Protein AF-A0AAE2BPT0-F1 (afdb_monomer)

Sequence (208 aa):
MVVDRKDRSFKIIAASDIYGDRSLPTEVYDSKLNKWFLHQSMPAVNLCSSKMAFCDSRLYLETLSPLGLMMYRLDTGQWEHIPAKFPRSLLDGYLVAGTQKRLFLVGRIGLYSTLQSMRIWELDHTKFIWVEVSRMPPRYFRALLRLSAERFECFGQDNLICFTSWNQGKGLLYDVDKKAWSWIAGCALQSYNSQLCFYEPRFDAMIY

Solvent-accessible surface area (backbone atoms only — not comparable to full-atom values): 12014 Å² total; per-residue (Å²): 118,49,75,42,82,89,77,76,35,43,36,40,75,48,73,52,52,70,62,83,100,42,45,44,53,23,36,36,36,34,58,87,76,71,43,78,42,85,36,48,46,50,69,71,74,40,44,58,49,94,46,54,24,66,32,72,66,29,41,35,33,40,23,70,37,66,75,38,33,39,36,35,35,67,87,79,37,41,69,44,79,46,86,33,68,74,68,82,51,60,77,49,74,32,40,28,28,29,54,67,74,39,39,31,45,39,31,35,34,38,64,70,83,82,52,66,46,45,37,34,25,36,56,38,85,88,78,40,39,67,42,80,77,47,67,58,56,69,73,55,49,55,71,54,39,84,48,83,83,56,68,67,50,66,50,48,55,48,55,34,42,39,37,36,23,86,88,64,61,44,38,40,36,35,34,62,86,77,72,41,78,47,76,44,82,55,73,91,72,91,72,74,97,60,80,82,73,76,63,86,73,65,90,76,72,77,82,127

Foldseek 3Di:
DAADPVVRWDKDWDADQDDPQDFAFIWIATRVVRDIDGAGTDPNQFAWDPQWEDAQQKIWIATPVVGFIWIAHNVRSDIDTQPEDDDPQFPDWHWEDAPHRKIKIWTWHDDPQPRIWIWIWIQPPVVRYTHTQDTDPVVVVCLQDVGSPFDKDWYDDHQKIWIHGPPRLKIWIARSVVRDIDIDDGDPPPDDDDPPPPPVDPPPPPDD

pLDDT: mean 80.95, std 17.32, range [30.88, 97.56]

Structure (mmCIF, N/CA/C/O backbone):
data_AF-A0AAE2BPT0-F1
#
_entry.id   AF-A0AAE2BPT0-F1
#
loop_
_atom_site.group_PDB
_atom_site.id
_atom_site.type_symbol
_atom_site.label_atom_id
_atom_site.label_alt_id
_atom_site.label_comp_id
_atom_site.label_asym_id
_atom_site.label_entity_id
_atom_site.label_seq_id
_atom_site.pdbx_PDB_ins_code
_atom_site.Cartn_x
_atom_site.Cartn_y
_atom_site.Cartn_z
_atom_site.occupancy
_atom_site.B_iso_or_equiv
_atom_site.auth_seq_id
_atom_site.auth_comp_id
_atom_site.auth_asym_id
_atom_site.auth_atom_id
_atom_site.pdbx_PDB_model_num
ATOM 1 N N . MET A 1 1 ? -9.219 8.391 8.630 1.00 52.75 1 MET A N 1
ATOM 2 C CA . MET A 1 1 ? -10.682 8.382 8.844 1.00 52.75 1 MET A CA 1
ATOM 3 C C . MET A 1 1 ? -11.236 7.196 8.085 1.00 52.75 1 MET A C 1
ATOM 5 O O . MET A 1 1 ? -10.875 7.035 6.929 1.00 52.75 1 MET A O 1
ATOM 9 N N . VAL A 1 2 ? -12.018 6.346 8.740 1.00 60.12 2 VAL A N 1
ATOM 10 C CA . VAL A 1 2 ? -12.615 5.142 8.142 1.00 60.12 2 VAL A CA 1
ATOM 11 C C . VAL A 1 2 ? -14.115 5.359 8.088 1.00 60.12 2 VAL A C 1
ATOM 13 O O . VAL A 1 2 ? -14.681 5.693 9.124 1.00 60.12 2 VAL A O 1
ATOM 16 N N . VAL A 1 3 ? -14.748 5.193 6.928 1.00 66.38 3 VAL A N 1
ATOM 17 C CA . VAL A 1 3 ? -16.185 5.440 6.739 1.00 66.38 3 VAL A CA 1
ATOM 18 C C . VAL A 1 3 ? -16.925 4.116 6.559 1.00 66.38 3 VAL A C 1
ATOM 20 O O . VAL A 1 3 ? -16.605 3.331 5.670 1.00 66.38 3 VAL A O 1
ATOM 23 N N . ASP A 1 4 ? -17.949 3.884 7.377 1.00 65.31 4 ASP A N 1
ATOM 24 C CA . ASP A 1 4 ? -18.960 2.862 7.123 1.00 65.31 4 ASP A CA 1
ATOM 25 C C . ASP A 1 4 ? -20.049 3.458 6.223 1.00 65.31 4 ASP A C 1
ATOM 27 O O . ASP A 1 4 ? -20.769 4.389 6.599 1.00 65.31 4 ASP A O 1
ATOM 31 N N . ARG A 1 5 ? -20.161 2.918 5.007 1.00 64.75 5 ARG A N 1
ATOM 32 C CA . ARG A 1 5 ? -21.090 3.417 3.988 1.00 64.75 5 ARG A CA 1
ATOM 33 C C . ARG A 1 5 ? -22.551 3.078 4.278 1.00 64.75 5 ARG A C 1
ATOM 35 O O . ARG A 1 5 ? -23.420 3.787 3.778 1.00 64.75 5 ARG A O 1
ATOM 42 N N . LYS A 1 6 ? -22.835 2.029 5.059 1.00 72.62 6 LYS A N 1
ATOM 43 C CA . LYS A 1 6 ? -24.216 1.642 5.387 1.00 72.62 6 LYS A CA 1
ATOM 44 C C . LYS A 1 6 ? -24.805 2.576 6.433 1.00 72.62 6 LYS A C 1
ATOM 46 O O . LYS A 1 6 ? -25.909 3.079 6.252 1.00 72.62 6 LYS A O 1
ATOM 51 N N . ASP A 1 7 ? -24.015 2.881 7.456 1.00 75.38 7 ASP A N 1
ATOM 52 C CA . ASP A 1 7 ? -24.495 3.627 8.620 1.00 75.38 7 ASP A CA 1
ATOM 53 C C . ASP A 1 7 ? -24.105 5.113 8.599 1.00 75.38 7 ASP A C 1
ATOM 55 O O . ASP A 1 7 ? -24.425 5.849 9.530 1.00 75.38 7 ASP A O 1
ATOM 59 N N . ARG A 1 8 ? -23.399 5.567 7.548 1.00 79.31 8 ARG A N 1
ATOM 60 C CA . ARG A 1 8 ? -22.848 6.933 7.406 1.00 79.31 8 ARG A CA 1
ATOM 61 C C . ARG A 1 8 ? -22.021 7.393 8.613 1.00 79.31 8 ARG A C 1
ATOM 63 O O . ARG A 1 8 ? -21.855 8.588 8.846 1.00 79.31 8 ARG A O 1
ATOM 70 N N . SER A 1 9 ? -21.482 6.446 9.367 1.00 83.81 9 SER A N 1
ATOM 71 C CA . SER A 1 9 ? -20.615 6.698 10.510 1.00 83.81 9 SER A CA 1
ATOM 72 C C . SER A 1 9 ? -19.159 6.576 10.107 1.00 83.81 9 SER A C 1
ATOM 74 O O . SER A 1 9 ? -18.816 5.802 9.218 1.00 83.81 9 SER A O 1
ATOM 76 N N . PHE A 1 10 ? -18.286 7.264 10.822 1.00 84.44 10 PHE A N 1
ATOM 77 C CA . PHE A 1 10 ? -16.850 7.113 10.684 1.00 84.44 10 PHE A CA 1
ATOM 78 C C . PHE A 1 10 ? -16.147 6.865 12.016 1.00 84.44 10 PHE A C 1
ATOM 80 O O . PHE A 1 10 ? -16.664 7.190 13.092 1.00 84.44 10 PHE A O 1
ATOM 87 N N . LYS A 1 11 ? -14.930 6.328 11.912 1.00 86.75 11 LYS A N 1
ATOM 88 C CA . LYS A 1 11 ? -13.964 6.265 13.006 1.00 86.75 11 LYS A CA 1
ATOM 89 C C . LYS A 1 11 ? -12.697 7.039 12.666 1.00 86.75 11 LYS A C 1
ATOM 91 O O . LYS A 1 11 ? -12.256 7.071 11.510 1.00 86.75 11 LYS A O 1
ATOM 96 N N . ILE A 1 12 ? -12.107 7.672 13.673 1.00 88.56 12 ILE A N 1
ATOM 97 C CA . ILE A 1 12 ? -10.791 8.315 13.570 1.00 88.56 12 ILE A CA 1
ATOM 98 C C . ILE A 1 12 ? -9.852 7.540 14.478 1.00 88.56 12 ILE A C 1
ATOM 100 O O . ILE A 1 12 ? -10.172 7.340 15.640 1.00 88.56 12 ILE A O 1
ATOM 104 N N . ILE A 1 13 ? -8.724 7.095 13.932 1.00 88.00 13 ILE A N 1
ATOM 105 C CA . ILE A 1 13 ? -7.669 6.427 14.690 1.00 88.00 13 ILE A CA 1
ATOM 106 C C . ILE A 1 13 ? -6.538 7.439 14.824 1.00 88.00 13 ILE A C 1
ATOM 108 O O . ILE A 1 13 ? -6.013 7.904 13.811 1.00 88.00 13 ILE A O 1
ATOM 112 N N . ALA A 1 14 ? -6.194 7.783 16.057 1.00 87.25 14 ALA A N 1
ATOM 113 C CA . ALA A 1 14 ? -5.025 8.570 16.399 1.00 87.25 14 ALA A CA 1
ATOM 114 C C . ALA A 1 14 ? -4.016 7.634 17.071 1.00 87.25 14 ALA A C 1
ATOM 116 O O . ALA A 1 14 ? -4.212 7.188 18.200 1.00 87.25 14 ALA A O 1
ATOM 117 N N . ALA A 1 15 ? -2.958 7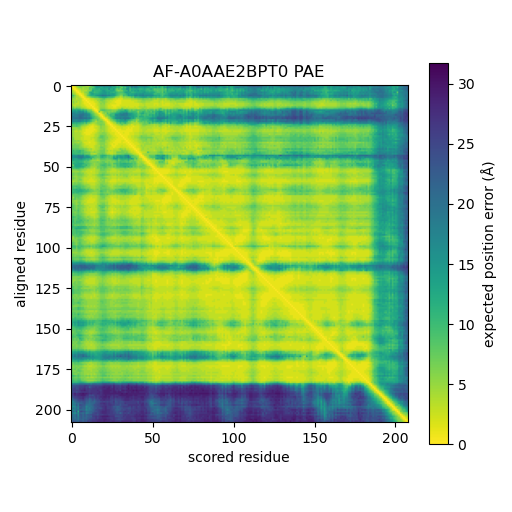.296 16.340 1.00 80.81 15 ALA A N 1
ATOM 118 C CA . ALA A 1 15 ? -1.851 6.490 16.834 1.00 80.81 15 ALA A CA 1
ATOM 119 C C . ALA A 1 15 ? -0.588 7.354 16.837 1.00 80.81 15 ALA A C 1
ATOM 121 O O . ALA A 1 15 ? -0.260 7.969 15.822 1.00 80.81 15 ALA A O 1
ATOM 122 N N . SER A 1 16 ? 0.102 7.420 17.976 1.00 70.06 16 SER A N 1
ATOM 123 C CA . SER A 1 16 ? 1.407 8.071 18.069 1.00 70.06 16 SER A CA 1
ATOM 124 C C . SER A 1 16 ? 2.515 7.038 17.944 1.00 70.06 16 SER A C 1
ATOM 126 O O . SER A 1 16 ? 2.424 5.974 18.553 1.00 70.06 16 SER A O 1
ATOM 128 N N . ASP A 1 17 ? 3.575 7.405 17.241 1.00 64.25 17 ASP A N 1
ATOM 129 C CA . ASP A 1 17 ? 4.836 6.677 17.227 1.00 64.25 17 ASP A CA 1
ATOM 130 C C . ASP A 1 17 ? 5.520 6.787 18.603 1.00 64.25 17 ASP A C 1
ATOM 132 O O . ASP A 1 17 ? 5.427 5.876 19.425 1.00 64.25 17 ASP A O 1
ATOM 136 N N . ILE A 1 18 ? 6.092 7.953 18.918 1.00 62.56 18 ILE A N 1
ATOM 137 C CA . ILE A 1 18 ? 6.785 8.241 20.180 1.00 62.56 18 ILE A CA 1
ATOM 138 C C . ILE A 1 18 ? 6.625 9.744 20.488 1.00 62.56 18 ILE A C 1
ATOM 140 O O . ILE A 1 18 ? 6.856 10.580 19.614 1.00 62.56 18 ILE A O 1
ATOM 144 N N . TYR A 1 19 ? 6.251 10.113 21.722 1.00 52.91 19 TYR A N 1
ATOM 145 C CA . TYR A 1 19 ? 6.317 11.501 22.209 1.00 52.91 19 TYR A CA 1
ATOM 146 C C . TYR A 1 19 ? 7.227 11.564 23.446 1.00 52.91 19 TYR A C 1
ATOM 148 O O . TYR A 1 19 ? 6.798 11.297 24.571 1.00 52.91 19 TYR A O 1
ATOM 156 N N . GLY A 1 20 ? 8.509 11.886 23.243 1.00 62.44 20 GLY A N 1
ATOM 157 C CA . GLY A 1 20 ? 9.528 11.802 24.300 1.00 62.44 20 GLY A CA 1
ATOM 158 C C . GLY A 1 20 ? 9.797 10.349 24.720 1.00 62.44 20 GLY A C 1
ATOM 159 O O . GLY A 1 20 ? 9.909 9.486 23.864 1.00 62.44 20 GLY A O 1
ATOM 160 N N . ASP A 1 21 ? 9.851 10.063 26.024 1.00 60.62 21 ASP A N 1
ATOM 161 C CA . ASP A 1 21 ? 10.077 8.703 26.564 1.00 60.62 21 ASP A CA 1
ATOM 162 C C . ASP A 1 21 ? 8.787 7.871 26.736 1.00 60.62 21 ASP A C 1
ATOM 164 O O . ASP A 1 21 ? 8.791 6.827 27.394 1.00 60.62 21 ASP A O 1
ATOM 168 N N . ARG A 1 22 ? 7.639 8.329 26.214 1.00 61.84 22 ARG A N 1
ATOM 169 C CA . ARG A 1 22 ? 6.341 7.666 26.428 1.00 61.84 22 ARG A CA 1
ATOM 170 C C . ARG A 1 22 ? 5.639 7.346 25.110 1.00 61.84 22 ARG A C 1
ATOM 172 O O . ARG A 1 22 ? 5.447 8.218 24.266 1.00 61.84 22 ARG A O 1
ATOM 179 N N . SER A 1 23 ? 5.181 6.101 24.976 1.00 68.94 23 SER A N 1
ATOM 180 C CA . SER A 1 23 ? 4.196 5.710 23.962 1.00 68.94 23 SER A CA 1
ATOM 181 C C . SER A 1 23 ? 2.806 6.147 24.423 1.00 68.94 23 SER A C 1
ATOM 183 O O . SER A 1 23 ? 2.339 5.684 25.473 1.00 68.94 23 SER A O 1
ATOM 185 N N . LEU A 1 24 ? 2.130 7.011 23.663 1.00 74.44 24 LEU A N 1
ATOM 186 C CA . LEU A 1 24 ? 0.734 7.337 23.953 1.00 74.44 24 LEU A CA 1
ATOM 187 C C . LEU A 1 24 ? -0.170 6.162 23.542 1.00 74.44 24 LEU A C 1
ATOM 189 O O . LEU A 1 24 ? 0.168 5.399 22.628 1.00 74.44 24 LEU A O 1
ATOM 193 N N . PRO A 1 25 ? -1.298 5.965 24.243 1.00 83.44 25 PRO A N 1
ATOM 194 C CA . PRO A 1 25 ? -2.297 4.992 23.827 1.00 83.44 25 PRO A CA 1
ATOM 195 C C . PRO A 1 25 ? -2.843 5.340 22.445 1.00 83.44 25 PRO A C 1
ATOM 197 O O . PRO A 1 25 ? -2.872 6.500 22.037 1.00 83.44 25 PRO A O 1
ATOM 200 N N . THR A 1 26 ? -3.290 4.319 21.719 1.00 87.81 26 THR A N 1
ATOM 201 C CA . THR A 1 26 ? -4.047 4.556 20.489 1.00 87.81 26 THR A CA 1
ATOM 202 C C . THR A 1 26 ? -5.447 5.010 20.861 1.00 87.81 26 THR A C 1
ATOM 204 O O . THR A 1 26 ? -6.142 4.321 21.604 1.00 87.81 26 THR A O 1
ATOM 207 N N . GLU A 1 27 ? -5.872 6.149 20.337 1.00 90.50 27 GLU A N 1
ATOM 208 C CA . GLU A 1 27 ? -7.198 6.702 20.580 1.00 90.50 27 GLU A CA 1
ATOM 209 C C . GLU A 1 27 ? -8.082 6.488 19.356 1.00 90.50 27 GLU A C 1
ATOM 211 O O . GLU A 1 27 ? -7.688 6.760 18.219 1.00 90.50 27 GLU A O 1
ATOM 216 N N . VAL A 1 28 ? -9.297 5.993 19.582 1.00 90.50 28 VAL A N 1
ATOM 217 C CA . VAL A 1 28 ? -10.277 5.762 18.521 1.00 90.50 28 VAL A CA 1
ATOM 218 C C . VAL A 1 28 ? -11.534 6.562 18.803 1.00 90.50 28 VAL A C 1
ATOM 220 O O . VAL A 1 28 ? -12.241 6.306 19.773 1.00 90.50 28 VAL A O 1
ATOM 223 N N . TYR A 1 29 ? -11.848 7.509 17.931 1.00 90.94 29 TYR A N 1
ATOM 224 C CA . TYR A 1 29 ? -13.132 8.197 17.952 1.00 90.94 29 TYR A CA 1
ATOM 225 C C . TYR A 1 29 ? -14.185 7.364 17.231 1.00 90.94 29 TYR A C 1
ATOM 227 O O . TYR A 1 29 ? -13.961 6.940 16.094 1.00 90.94 29 TYR A O 1
ATOM 235 N N . ASP A 1 30 ? -15.343 7.181 17.857 1.00 90.25 30 ASP A N 1
ATOM 236 C CA . ASP A 1 30 ? -16.534 6.608 17.237 1.00 90.25 30 ASP A CA 1
ATOM 237 C C . ASP A 1 30 ? -17.613 7.686 17.085 1.00 90.25 30 ASP A C 1
ATOM 239 O O . ASP A 1 30 ? -18.158 8.181 18.075 1.00 90.25 30 ASP A O 1
ATOM 243 N N . SER A 1 31 ? -17.939 8.037 15.839 1.00 91.06 31 SER A N 1
ATOM 244 C CA . SER A 1 31 ? -18.967 9.044 15.535 1.00 91.06 31 SER A CA 1
ATOM 245 C C . SER A 1 31 ? -20.384 8.625 15.934 1.00 91.06 31 SER A C 1
ATOM 247 O O . SER A 1 31 ? -21.194 9.502 16.224 1.00 91.06 31 SER A O 1
ATOM 249 N N . LYS A 1 32 ? -20.700 7.320 16.012 1.00 89.62 32 LYS A N 1
ATOM 250 C CA . LYS A 1 32 ? -22.033 6.860 16.451 1.00 89.62 32 LYS A CA 1
ATOM 251 C C . LYS A 1 32 ? -22.262 7.161 17.924 1.00 89.62 32 LYS A C 1
ATOM 253 O O . LYS A 1 32 ? -23.355 7.535 18.331 1.00 89.62 32 LYS A O 1
ATOM 258 N N . LEU A 1 33 ? -21.217 6.961 18.720 1.00 91.75 33 LEU A N 1
ATOM 259 C CA . LEU A 1 33 ? -21.248 7.160 20.166 1.00 91.75 33 LEU A CA 1
ATOM 260 C C . LEU A 1 33 ? -20.807 8.573 20.559 1.00 91.75 33 LEU A C 1
ATOM 262 O O . LEU A 1 33 ? -20.955 8.943 21.723 1.00 91.75 33 LEU A O 1
ATOM 266 N N . ASN A 1 34 ? -20.271 9.334 19.598 1.00 91.75 34 ASN A N 1
ATOM 267 C CA . ASN A 1 34 ? -19.644 10.638 19.774 1.00 91.75 34 ASN A CA 1
ATOM 268 C C . ASN A 1 34 ? -18.621 10.637 20.926 1.00 91.75 34 ASN A C 1
ATOM 270 O O . ASN A 1 34 ? -18.653 11.492 21.812 1.00 91.75 34 ASN A O 1
ATOM 274 N N . LYS A 1 35 ? -17.752 9.620 20.956 1.00 93.94 35 LYS A N 1
ATOM 275 C CA . LYS A 1 35 ? -16.820 9.366 22.065 1.00 93.94 35 LYS A CA 1
ATOM 276 C C . LYS A 1 35 ? -15.467 8.878 21.573 1.00 93.94 35 LYS A C 1
ATOM 278 O O . LYS A 1 35 ? -15.378 8.191 20.558 1.00 93.94 35 LYS A O 1
ATOM 283 N N . TRP A 1 36 ? -14.438 9.204 22.346 1.00 93.19 36 TRP A N 1
ATOM 284 C CA . TRP A 1 36 ? -13.098 8.644 22.215 1.00 93.19 36 TRP A CA 1
ATOM 285 C C . TRP A 1 36 ? -12.949 7.406 23.100 1.00 93.19 36 TRP A C 1
ATOM 287 O O . TRP A 1 36 ? -13.394 7.396 24.248 1.00 93.19 36 TRP A O 1
ATOM 297 N N . PHE A 1 37 ? -12.309 6.378 22.555 1.00 91.56 37 PHE A N 1
ATOM 298 C CA . PHE A 1 37 ? -11.956 5.139 23.232 1.00 91.56 37 PHE A CA 1
ATOM 299 C C . PHE A 1 37 ? -10.440 5.008 23.298 1.00 91.56 37 PHE A C 1
ATOM 301 O O . PHE A 1 37 ? -9.749 5.228 22.304 1.00 91.56 37 PHE A O 1
ATOM 308 N N . LEU A 1 38 ? -9.936 4.619 24.466 1.00 91.12 38 LEU A N 1
ATOM 309 C CA . LEU A 1 38 ? -8.525 4.316 24.673 1.00 91.12 38 LEU A CA 1
ATOM 310 C C . LEU A 1 38 ? -8.287 2.842 24.361 1.00 91.12 38 LEU A C 1
ATOM 312 O O . LEU A 1 38 ? -8.858 1.961 25.002 1.00 91.12 38 LEU A O 1
ATOM 316 N N . HIS A 1 39 ? -7.474 2.586 23.346 1.00 90.88 39 HIS A N 1
ATOM 317 C CA . HIS A 1 39 ? -7.028 1.259 22.942 1.00 90.88 39 HIS A CA 1
ATOM 318 C C . HIS A 1 39 ? -5.559 1.062 23.360 1.00 90.88 39 HIS A C 1
ATOM 320 O O . HIS A 1 39 ? -4.950 1.925 23.998 1.00 90.88 39 HIS A O 1
ATOM 326 N N . GLN A 1 40 ? -4.981 -0.097 23.037 1.00 86.75 40 GLN A N 1
ATOM 327 C CA . GLN A 1 40 ? -3.611 -0.430 23.422 1.00 86.75 40 GLN A CA 1
ATOM 328 C C . GLN A 1 40 ? -2.600 0.599 22.881 1.00 86.75 40 GLN A C 1
ATOM 330 O O . GLN A 1 40 ? -2.721 1.083 21.752 1.00 86.75 40 GLN A O 1
ATOM 335 N N . SER A 1 41 ? -1.573 0.915 23.672 1.00 85.62 41 SER A N 1
ATOM 336 C CA . SER A 1 41 ? -0.408 1.662 23.191 1.00 85.62 41 SER A CA 1
ATOM 337 C C . SER A 1 41 ? 0.415 0.807 22.236 1.00 85.62 41 SER A C 1
ATOM 339 O O . SER A 1 41 ? 0.633 -0.383 22.483 1.00 85.62 41 SER A O 1
ATOM 341 N N . MET A 1 42 ? 0.910 1.418 21.162 1.00 82.69 42 MET A N 1
ATOM 342 C CA . MET A 1 42 ? 1.899 0.759 20.318 1.00 82.69 42 MET A CA 1
ATOM 343 C C . MET A 1 42 ? 3.161 0.484 21.153 1.00 82.69 42 MET A C 1
ATOM 345 O O . MET A 1 42 ? 3.541 1.335 21.963 1.00 82.69 42 MET A O 1
ATOM 349 N N . PRO A 1 43 ? 3.817 -0.684 21.015 1.00 79.19 43 PRO A N 1
ATOM 350 C CA . PRO A 1 43 ? 5.010 -0.971 21.802 1.00 79.19 43 PRO A CA 1
ATOM 351 C C . PRO A 1 43 ? 6.096 0.084 21.538 1.00 79.19 43 PRO A C 1
ATOM 353 O O . PRO A 1 43 ? 6.509 0.252 20.390 1.00 79.19 43 PRO A O 1
ATOM 356 N N . ALA A 1 44 ? 6.566 0.752 22.601 1.00 65.88 44 ALA A N 1
ATOM 357 C CA . ALA A 1 44 ? 7.431 1.947 22.573 1.00 65.88 44 ALA A CA 1
ATOM 358 C C . ALA A 1 44 ? 8.792 1.778 21.869 1.00 65.88 44 ALA A C 1
ATOM 360 O O . ALA A 1 44 ? 9.532 2.738 21.698 1.00 65.88 44 ALA A O 1
ATOM 361 N N . VAL A 1 45 ? 9.140 0.554 21.479 1.00 67.50 45 VAL A N 1
ATOM 362 C CA . VAL A 1 45 ? 10.394 0.226 20.793 1.00 67.50 45 VAL A CA 1
ATOM 363 C C . VAL A 1 45 ? 10.335 0.432 19.280 1.00 67.50 45 VAL A C 1
ATOM 365 O O . VAL A 1 45 ? 11.352 0.234 18.623 1.00 67.50 45 VAL A O 1
ATOM 368 N N . ASN A 1 46 ? 9.172 0.775 18.717 1.00 73.25 46 ASN A N 1
ATOM 369 C CA . ASN A 1 46 ? 8.988 0.851 17.270 1.00 73.25 46 ASN A CA 1
ATOM 370 C C . ASN A 1 46 ? 8.920 2.295 16.793 1.00 73.25 46 ASN A C 1
ATOM 372 O O . ASN A 1 46 ? 7.898 2.938 16.987 1.00 73.25 46 ASN A O 1
ATOM 376 N N . LEU A 1 47 ? 9.957 2.735 16.081 1.00 76.25 47 LEU A N 1
ATOM 377 C CA . LEU A 1 47 ? 9.879 3.929 15.241 1.00 76.25 47 LEU A CA 1
ATOM 378 C C . LEU A 1 47 ? 9.066 3.590 13.987 1.00 76.25 47 LEU A C 1
ATOM 380 O O . LEU A 1 47 ? 9.395 2.609 13.320 1.00 76.25 47 LEU A O 1
ATOM 384 N N . CYS A 1 48 ? 8.051 4.368 13.634 1.00 78.94 48 CYS A N 1
ATOM 385 C CA . CYS A 1 48 ? 7.138 4.092 12.526 1.00 78.94 48 CYS A CA 1
ATOM 386 C C . CYS A 1 48 ? 7.229 5.128 11.401 1.00 78.94 48 CYS A C 1
ATOM 388 O O . CYS A 1 48 ? 7.467 6.317 11.595 1.00 78.94 48 CYS A O 1
ATOM 390 N N . SER A 1 49 ? 6.998 4.662 10.179 1.00 79.19 49 SER A N 1
ATOM 391 C CA . SER A 1 49 ? 6.826 5.518 9.011 1.00 79.19 49 SER A CA 1
ATOM 392 C C . SER A 1 49 ? 5.439 6.168 9.027 1.00 79.19 49 SER A C 1
ATOM 394 O O . SER A 1 49 ? 4.459 5.558 9.453 1.00 79.19 49 SER A O 1
ATOM 396 N N . SER A 1 50 ? 5.311 7.377 8.473 1.00 73.06 50 SER A N 1
ATOM 397 C CA . SER A 1 50 ? 4.003 8.019 8.252 1.00 73.06 50 SER A CA 1
ATOM 398 C C . SER A 1 50 ? 3.173 7.345 7.148 1.00 73.06 50 SER A C 1
ATOM 400 O O . SER A 1 50 ? 2.024 7.717 6.905 1.00 73.06 50 SER A O 1
ATOM 402 N N . LYS A 1 51 ? 3.749 6.356 6.458 1.00 82.75 51 LYS A N 1
ATOM 403 C CA . LYS A 1 51 ? 3.171 5.680 5.297 1.00 82.75 51 LYS A CA 1
ATOM 404 C C . LYS A 1 51 ? 2.349 4.474 5.740 1.00 82.75 51 LYS A C 1
ATOM 406 O O . LYS A 1 51 ? 2.861 3.365 5.883 1.00 82.75 51 LYS A O 1
ATOM 411 N N . MET A 1 52 ? 1.065 4.723 5.967 1.00 87.50 52 MET A N 1
ATOM 412 C CA . MET A 1 52 ? 0.114 3.756 6.514 1.00 87.50 52 MET A CA 1
ATOM 413 C C . MET A 1 52 ? -0.854 3.237 5.453 1.00 87.50 52 MET A C 1
ATOM 415 O O . MET A 1 52 ? -1.208 3.959 4.523 1.00 87.50 52 MET A O 1
ATOM 419 N N . ALA A 1 53 ? -1.359 2.021 5.651 1.00 90.56 53 ALA A N 1
ATOM 420 C CA . ALA A 1 53 ? -2.454 1.469 4.857 1.00 90.56 53 ALA A CA 1
ATOM 421 C C . ALA A 1 53 ? -3.550 0.920 5.768 1.00 90.56 53 ALA A C 1
ATOM 423 O O . ALA A 1 53 ? -3.259 0.241 6.748 1.00 90.56 53 ALA A O 1
ATOM 424 N N . PHE A 1 54 ? -4.813 1.188 5.440 1.00 89.06 54 PHE A N 1
ATOM 425 C CA . PHE A 1 54 ? -5.954 0.641 6.169 1.00 89.06 54 PHE A CA 1
ATOM 426 C C . PHE A 1 54 ? -6.800 -0.235 5.246 1.00 89.06 54 PHE A C 1
ATOM 428 O O . PHE A 1 54 ? -7.337 0.258 4.256 1.00 89.06 54 PHE A O 1
ATOM 435 N N . CYS A 1 55 ? -6.935 -1.517 5.574 1.00 88.88 55 CYS A N 1
ATOM 436 C CA . CYS A 1 55 ? -7.819 -2.452 4.880 1.00 88.88 55 CYS A CA 1
ATOM 437 C C . CYS A 1 55 ? -8.335 -3.515 5.853 1.00 88.88 55 CYS A C 1
ATOM 439 O O . CYS A 1 55 ? -7.682 -3.817 6.846 1.00 88.88 55 CYS A O 1
ATOM 441 N N . ASP A 1 56 ? -9.526 -4.059 5.594 1.00 87.94 56 ASP A N 1
ATOM 442 C CA . ASP A 1 56 ? -10.116 -5.148 6.394 1.00 87.94 56 ASP A CA 1
ATOM 443 C C . ASP A 1 56 ? -10.095 -4.904 7.922 1.00 87.94 56 ASP A C 1
ATOM 445 O O . ASP A 1 56 ? -9.690 -5.756 8.711 1.00 87.94 56 ASP A O 1
ATOM 449 N N . SER A 1 57 ? -10.482 -3.694 8.351 1.00 88.00 57 SER A N 1
ATOM 450 C CA . SER A 1 57 ? -10.467 -3.265 9.764 1.00 88.00 57 SER A CA 1
ATOM 451 C C . SER A 1 57 ? -9.092 -3.318 10.447 1.00 88.00 57 SER A C 1
ATOM 453 O O . SER A 1 57 ? -8.995 -3.361 11.677 1.00 88.00 57 SER A O 1
ATOM 455 N N . ARG A 1 58 ? -8.018 -3.292 9.655 1.00 90.19 58 ARG A N 1
ATOM 456 C CA . ARG A 1 58 ? -6.631 -3.349 10.115 1.00 90.19 58 ARG A CA 1
ATOM 457 C C . ARG A 1 58 ? -5.865 -2.145 9.594 1.00 90.19 58 ARG A C 1
ATOM 459 O O . ARG A 1 58 ? -5.903 -1.836 8.405 1.00 90.19 58 ARG A O 1
ATOM 466 N N . LEU A 1 59 ? -5.162 -1.473 10.496 1.00 90.75 59 LEU A N 1
ATOM 467 C CA . LEU A 1 59 ? -4.218 -0.413 10.164 1.00 90.75 59 LEU A CA 1
ATOM 468 C C . LEU A 1 59 ? -2.812 -1.007 10.133 1.00 90.75 59 LEU A C 1
ATOM 470 O O . LEU A 1 59 ? -2.354 -1.563 11.124 1.00 90.75 59 LEU A O 1
ATOM 474 N N . TYR A 1 60 ? -2.130 -0.872 9.008 1.00 91.44 60 TYR A N 1
ATOM 475 C CA . TYR A 1 60 ? -0.771 -1.341 8.795 1.00 91.44 60 TYR A CA 1
ATOM 476 C C . TYR A 1 60 ? 0.204 -0.169 8.776 1.00 91.44 60 TYR A C 1
ATOM 478 O O . TYR A 1 60 ? -0.041 0.837 8.105 1.00 91.44 60 TYR A O 1
ATOM 486 N N . LEU A 1 61 ? 1.323 -0.336 9.476 1.00 89.81 61 LEU A N 1
ATOM 487 C CA . LEU A 1 61 ? 2.431 0.610 9.534 1.00 89.81 61 LEU A CA 1
ATOM 488 C C . LEU A 1 61 ? 3.751 -0.105 9.271 1.00 89.81 61 LEU A C 1
ATOM 490 O O . LEU A 1 61 ? 4.010 -1.182 9.806 1.00 89.81 61 LEU A O 1
ATOM 494 N N . GLU A 1 62 ? 4.607 0.524 8.481 1.00 88.88 62 GLU A N 1
ATOM 495 C CA . GLU A 1 62 ? 6.014 0.148 8.394 1.00 88.88 62 GLU A CA 1
ATOM 496 C C . GLU A 1 62 ? 6.747 0.659 9.641 1.00 88.88 62 GLU A C 1
ATOM 498 O O . GLU A 1 62 ? 6.680 1.848 9.961 1.00 88.88 62 GLU A O 1
ATOM 503 N N . THR A 1 63 ? 7.466 -0.225 10.329 1.00 86.38 63 THR A N 1
ATOM 504 C CA . THR A 1 63 ? 8.402 0.156 11.388 1.00 86.38 63 THR A CA 1
ATOM 505 C C . THR A 1 63 ? 9.783 0.362 10.776 1.00 86.38 63 THR A C 1
ATOM 507 O O . THR A 1 63 ? 10.246 -0.461 9.995 1.00 86.38 63 THR A O 1
ATOM 510 N N . LEU A 1 64 ? 10.440 1.470 11.109 1.00 82.62 64 LEU A N 1
ATOM 511 C CA . LEU A 1 64 ? 11.777 1.859 10.657 1.00 82.62 64 LEU A CA 1
ATOM 512 C C . LEU A 1 64 ? 12.877 1.298 11.567 1.00 82.62 64 LEU A C 1
ATOM 514 O O . LEU A 1 64 ? 13.993 1.049 11.115 1.00 82.62 64 LEU A O 1
ATOM 518 N N . SER A 1 65 ? 12.571 1.093 12.851 1.00 80.56 65 SER A N 1
ATOM 519 C CA . SER A 1 65 ? 13.495 0.517 13.828 1.00 80.56 65 SER A CA 1
ATOM 520 C C . SER A 1 65 ? 12.715 -0.184 14.946 1.00 80.56 65 SER A C 1
ATOM 522 O O . SER A 1 65 ? 12.048 0.520 15.701 1.00 80.56 65 SER A O 1
ATOM 524 N N . PRO A 1 66 ? 12.805 -1.524 15.075 1.00 82.38 66 PRO A N 1
ATOM 525 C CA . PRO A 1 66 ? 13.365 -2.454 14.085 1.00 82.38 66 PRO A CA 1
ATOM 526 C C . PRO A 1 66 ? 12.566 -2.429 12.768 1.00 82.38 66 PRO A C 1
ATOM 528 O O . PRO A 1 66 ? 11.373 -2.138 12.777 1.00 82.38 66 PRO A O 1
ATOM 531 N N . LEU A 1 67 ? 13.210 -2.736 11.634 1.00 84.00 67 LEU A N 1
ATOM 532 C CA . LEU A 1 67 ? 12.529 -2.765 10.332 1.00 84.00 67 LEU A CA 1
ATOM 533 C C . LEU A 1 67 ? 11.497 -3.902 10.285 1.00 84.00 67 LEU A C 1
ATOM 535 O O . LEU A 1 67 ? 11.861 -5.069 10.457 1.00 84.00 67 LEU A O 1
ATOM 539 N N . GLY A 1 68 ? 10.234 -3.582 10.017 1.00 88.50 68 GLY A N 1
ATOM 540 C CA . GLY A 1 68 ? 9.146 -4.550 10.145 1.00 88.50 68 GLY A CA 1
ATOM 541 C C . GLY A 1 68 ? 7.773 -3.994 9.786 1.00 88.50 68 GLY A C 1
ATOM 542 O O . GLY A 1 68 ? 7.633 -2.885 9.272 1.00 88.50 68 GLY A O 1
ATOM 543 N N . LEU A 1 69 ? 6.749 -4.825 9.988 1.00 91.88 69 LEU A N 1
ATOM 544 C CA . LEU A 1 69 ? 5.357 -4.491 9.698 1.00 91.88 69 LEU A CA 1
ATOM 545 C C . LEU A 1 69 ? 4.553 -4.597 10.990 1.00 91.88 69 LEU A C 1
ATOM 547 O O . LEU A 1 69 ? 4.399 -5.688 11.540 1.00 91.88 69 LEU A O 1
ATOM 551 N N . MET A 1 70 ? 4.013 -3.474 11.446 1.00 91.62 70 MET A N 1
ATOM 552 C CA . MET A 1 70 ? 3.049 -3.428 12.535 1.00 91.62 70 MET A CA 1
ATOM 553 C C . MET A 1 70 ? 1.626 -3.411 11.999 1.00 91.62 70 MET A C 1
ATOM 555 O O . MET A 1 70 ? 1.329 -2.796 10.975 1.00 91.62 70 MET A O 1
ATOM 559 N N . MET A 1 71 ? 0.741 -4.093 12.714 1.00 92.56 71 MET A N 1
ATOM 560 C CA . MET A 1 71 ? -0.684 -4.129 12.441 1.00 92.56 71 MET A CA 1
ATOM 561 C C . MET A 1 71 ? -1.444 -3.768 13.709 1.00 92.56 71 MET A C 1
ATOM 563 O O . MET A 1 71 ? -1.247 -4.369 14.761 1.00 92.56 71 MET A O 1
ATOM 567 N N . TYR A 1 72 ? -2.371 -2.836 13.580 1.00 91.50 72 TYR A N 1
ATOM 568 C CA . TYR A 1 72 ? -3.370 -2.545 14.584 1.00 91.50 72 TYR A CA 1
ATOM 569 C C . TYR A 1 72 ? -4.727 -3.072 14.147 1.00 91.50 72 TYR A C 1
ATOM 571 O O . TYR A 1 72 ? -5.212 -2.767 13.055 1.00 91.50 72 TYR A O 1
ATOM 579 N N . ARG A 1 73 ? -5.344 -3.856 15.023 1.00 91.38 73 ARG A N 1
ATOM 580 C CA . ARG A 1 73 ? -6.680 -4.407 14.838 1.00 91.38 73 ARG A CA 1
ATOM 581 C C . ARG A 1 73 ? -7.715 -3.506 15.489 1.00 91.38 73 ARG A C 1
ATOM 583 O O . ARG A 1 73 ? -7.709 -3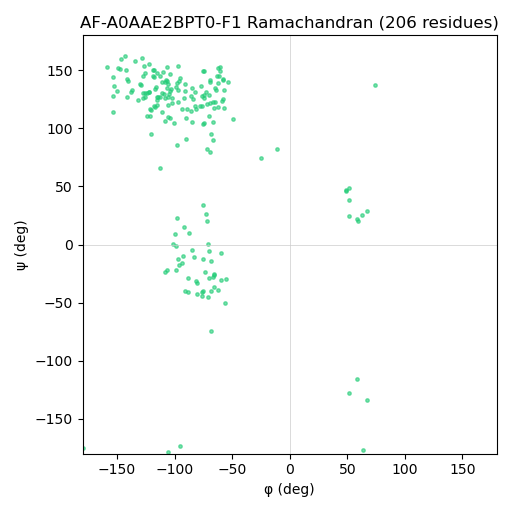.324 16.704 1.00 91.38 73 ARG A O 1
ATOM 590 N N . LEU A 1 74 ? -8.602 -2.937 14.677 1.00 88.69 74 LEU A N 1
ATOM 591 C CA . LEU A 1 74 ? -9.624 -2.002 15.150 1.00 88.69 74 LEU A CA 1
ATOM 592 C C . LEU A 1 74 ? -10.715 -2.691 15.985 1.00 88.69 74 LEU A C 1
ATOM 594 O O . LEU A 1 74 ? -11.301 -2.061 16.860 1.00 88.69 74 LEU A O 1
ATOM 598 N N . ASP A 1 75 ? -10.978 -3.968 15.713 1.00 87.62 75 ASP A N 1
ATOM 599 C CA . ASP A 1 75 ? -11.952 -4.816 16.401 1.00 87.62 75 ASP A CA 1
ATOM 600 C C . ASP A 1 75 ? -11.509 -5.182 17.823 1.00 87.62 75 ASP A C 1
ATOM 602 O O . ASP A 1 75 ? -12.297 -5.065 18.758 1.00 87.62 75 ASP A O 1
ATOM 606 N N . THR A 1 76 ? -10.246 -5.581 17.999 1.00 89.75 76 THR A N 1
ATOM 607 C CA . THR A 1 76 ? -9.699 -5.944 19.317 1.00 89.75 76 THR A CA 1
ATOM 608 C C . THR A 1 76 ? -9.009 -4.783 20.028 1.00 89.75 76 THR A C 1
ATOM 610 O O . THR A 1 76 ? -8.738 -4.871 21.224 1.00 89.75 76 THR A O 1
ATOM 613 N N . GLY A 1 77 ? -8.689 -3.708 19.307 1.00 90.06 77 GLY A N 1
ATOM 614 C CA . GLY A 1 77 ? -7.938 -2.567 19.821 1.00 90.06 77 GLY A CA 1
ATOM 615 C C . GLY A 1 77 ? -6.490 -2.880 20.181 1.00 90.06 77 GLY A C 1
ATOM 616 O O . GLY A 1 77 ? -5.940 -2.248 21.084 1.00 90.06 77 GLY A O 1
ATOM 617 N N . GLN A 1 78 ? -5.891 -3.860 19.502 1.00 91.06 78 GLN A N 1
ATOM 618 C CA . GLN A 1 78 ? -4.563 -4.383 19.824 1.00 91.06 78 GLN A CA 1
ATOM 619 C C . GLN A 1 78 ? -3.558 -4.183 18.694 1.00 91.06 78 GLN A C 1
ATOM 621 O O . GLN A 1 78 ? -3.913 -4.208 17.514 1.00 91.06 78 GLN A O 1
ATOM 626 N N . TRP A 1 79 ? -2.294 -4.043 19.088 1.00 91.19 79 TRP A N 1
ATOM 627 C CA . TRP A 1 79 ? -1.135 -3.991 18.206 1.00 91.19 79 TRP A CA 1
ATOM 628 C C . TRP A 1 79 ? -0.451 -5.346 18.109 1.00 91.19 79 TRP A C 1
ATOM 630 O O . TRP A 1 79 ? -0.243 -6.026 19.113 1.00 91.19 79 TRP A O 1
ATOM 640 N N . GLU A 1 80 ? -0.027 -5.700 16.902 1.00 91.50 80 GLU A N 1
ATOM 641 C CA . GLU A 1 80 ? 0.713 -6.919 16.623 1.00 91.50 80 GLU A CA 1
ATOM 642 C C . GLU A 1 80 ? 1.818 -6.701 15.606 1.00 91.50 80 GLU A C 1
ATOM 644 O O . GLU A 1 80 ? 1.633 -6.038 14.583 1.00 91.50 80 GLU A O 1
ATOM 649 N N . HIS A 1 81 ? 2.950 -7.353 15.854 1.00 90.81 81 HIS A N 1
ATOM 650 C CA . HIS A 1 81 ? 4.033 -7.418 14.892 1.00 90.81 81 HIS A CA 1
ATOM 651 C C . HIS A 1 81 ? 3.789 -8.553 13.898 1.00 90.81 81 HIS A C 1
ATOM 653 O O . HIS A 1 81 ? 3.660 -9.718 14.282 1.00 90.81 81 HIS A O 1
ATOM 659 N N . ILE A 1 82 ? 3.793 -8.229 12.608 1.00 91.81 82 ILE A N 1
ATOM 660 C CA . ILE A 1 82 ? 3.700 -9.217 11.540 1.00 91.81 82 ILE A CA 1
ATOM 661 C C . ILE A 1 82 ? 5.115 -9.630 11.123 1.00 91.81 82 ILE A C 1
ATOM 663 O O . ILE A 1 82 ? 5.921 -8.773 10.758 1.00 91.81 82 ILE A O 1
ATOM 667 N N . PRO A 1 83 ? 5.449 -10.934 11.111 1.00 90.31 83 PRO A N 1
ATOM 668 C CA . PRO A 1 83 ? 6.794 -11.420 10.789 1.00 90.31 83 PRO A CA 1
ATOM 669 C C . PRO A 1 83 ? 7.128 -11.365 9.280 1.00 90.31 83 PRO A C 1
ATOM 671 O O . PRO A 1 83 ? 7.866 -12.207 8.768 1.00 90.31 83 PRO A O 1
ATOM 674 N N . ALA A 1 84 ? 6.610 -10.366 8.559 1.00 91.25 84 ALA A N 1
ATOM 675 C CA . ALA A 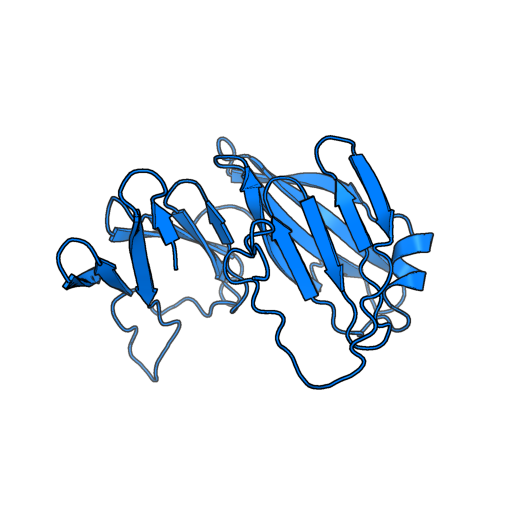1 84 ? 6.857 -10.155 7.139 1.00 91.25 84 ALA A CA 1
ATOM 676 C C . ALA A 1 84 ? 8.157 -9.373 6.924 1.00 91.25 84 ALA A C 1
ATOM 678 O O . ALA A 1 84 ? 8.233 -8.162 7.128 1.00 91.25 84 ALA A O 1
ATOM 679 N N . LYS A 1 85 ? 9.204 -10.075 6.482 1.00 91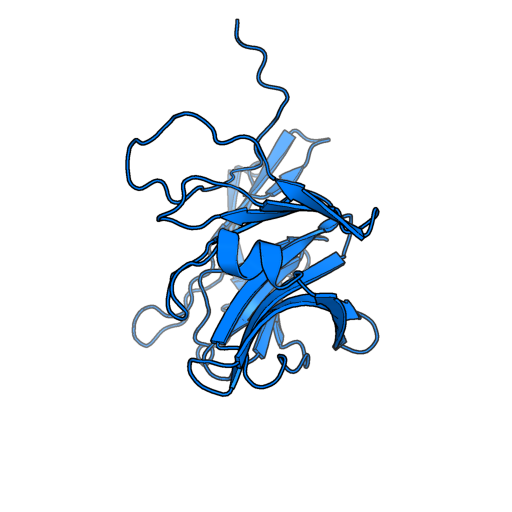.62 85 LYS A N 1
ATOM 680 C CA . LYS A 1 85 ? 10.509 -9.465 6.192 1.00 91.62 85 LYS A CA 1
ATOM 681 C C . LYS A 1 85 ? 10.436 -8.618 4.929 1.00 91.62 85 LYS A C 1
ATOM 683 O O . LYS A 1 85 ? 10.165 -9.155 3.856 1.00 91.62 85 LYS A O 1
ATOM 688 N N . PHE A 1 86 ? 10.739 -7.329 5.047 1.00 91.62 86 PHE A N 1
ATOM 689 C CA . PHE A 1 86 ? 10.772 -6.418 3.907 1.00 91.62 86 PHE A CA 1
ATOM 690 C C . PHE A 1 86 ? 11.802 -6.859 2.850 1.00 91.62 86 PHE A C 1
ATOM 692 O O . PHE A 1 86 ? 12.820 -7.478 3.190 1.00 91.62 86 PHE A O 1
ATOM 699 N N . PRO A 1 87 ? 11.555 -6.564 1.559 1.00 91.56 87 PRO A N 1
ATOM 700 C CA . PRO A 1 87 ? 12.497 -6.856 0.487 1.00 91.56 87 PRO A CA 1
ATOM 701 C C . PRO A 1 87 ? 13.888 -6.270 0.766 1.00 91.56 87 PRO A C 1
ATOM 703 O O . PRO A 1 87 ? 14.025 -5.142 1.239 1.00 91.56 87 PRO A O 1
ATOM 706 N N . ARG A 1 88 ? 14.944 -7.025 0.439 1.00 88.56 88 ARG A N 1
ATOM 707 C CA . ARG A 1 88 ? 16.327 -6.547 0.605 1.00 88.56 88 ARG A CA 1
ATOM 708 C C . ARG A 1 88 ? 16.581 -5.340 -0.296 1.00 88.56 88 ARG A C 1
ATOM 710 O O . ARG A 1 88 ? 16.101 -5.309 -1.427 1.00 88.56 88 ARG A O 1
ATOM 717 N N . SER A 1 89 ? 17.392 -4.401 0.188 1.00 88.94 89 SER A N 1
ATOM 718 C CA . SER A 1 89 ? 17.771 -3.191 -0.558 1.00 88.94 89 SER A CA 1
ATOM 719 C C . SER A 1 89 ? 16.590 -2.272 -0.895 1.00 88.94 89 SER A C 1
ATOM 721 O O . SER A 1 89 ? 16.649 -1.527 -1.876 1.00 88.94 89 SER A O 1
ATOM 723 N N . LEU A 1 90 ? 15.518 -2.332 -0.097 1.00 89.88 90 LEU A N 1
ATOM 724 C CA . LEU A 1 90 ? 14.452 -1.340 -0.121 1.00 89.88 90 LEU A CA 1
ATOM 725 C C . LEU A 1 90 ? 15.012 -0.002 0.363 1.00 89.88 90 LEU A C 1
ATOM 727 O O . LEU A 1 90 ? 15.501 0.104 1.483 1.00 89.88 90 LEU A O 1
ATOM 731 N N . LEU A 1 91 ? 14.985 0.991 -0.521 1.00 88.50 91 LEU A N 1
ATOM 732 C CA . LEU A 1 91 ? 15.453 2.348 -0.248 1.00 88.50 91 LEU A CA 1
ATOM 733 C C . LEU A 1 91 ? 14.324 3.230 0.272 1.00 88.50 91 LEU A C 1
ATOM 735 O O . LEU A 1 91 ? 14.542 4.063 1.143 1.00 88.50 91 LEU A O 1
ATOM 739 N N . ASP A 1 92 ? 13.137 3.067 -0.307 1.00 86.81 92 ASP A N 1
ATOM 740 C CA . ASP A 1 92 ? 11.950 3.818 0.070 1.00 86.81 92 ASP A CA 1
ATOM 741 C C . ASP A 1 92 ? 10.700 2.998 -0.266 1.00 86.81 92 ASP A C 1
ATOM 743 O O . ASP A 1 92 ? 10.581 2.495 -1.389 1.00 86.81 92 ASP A O 1
ATOM 747 N N . GLY A 1 93 ? 9.810 2.827 0.710 1.00 90.25 93 GLY A N 1
ATOM 748 C CA . GLY A 1 93 ? 8.611 1.994 0.634 1.00 90.25 93 GLY A CA 1
ATOM 749 C C . GLY A 1 93 ? 7.338 2.792 0.903 1.00 90.25 93 GLY A C 1
ATOM 750 O O . GLY A 1 93 ? 7.379 3.838 1.539 1.00 90.25 93 GLY A O 1
ATOM 751 N N . TYR A 1 94 ? 6.210 2.312 0.394 1.00 92.94 94 TYR A N 1
ATOM 752 C CA . TYR A 1 94 ? 4.858 2.790 0.670 1.00 92.94 94 TYR A CA 1
ATOM 753 C C . TYR A 1 94 ? 3.943 1.582 0.836 1.00 92.94 94 TYR A C 1
ATOM 755 O O . TYR A 1 94 ? 3.943 0.682 -0.006 1.00 92.94 94 TYR A O 1
ATOM 763 N N . LEU A 1 95 ? 3.144 1.575 1.899 1.00 93.81 95 LEU A N 1
ATOM 764 C CA . LEU A 1 95 ? 2.050 0.625 2.046 1.00 93.81 95 LEU A CA 1
ATOM 765 C C . LEU A 1 95 ? 0.816 1.162 1.325 1.00 93.81 95 LEU A C 1
ATOM 767 O O . LEU A 1 95 ? 0.473 2.335 1.456 1.00 93.81 95 LEU A O 1
ATOM 771 N N . VAL A 1 96 ? 0.148 0.298 0.570 1.00 93.62 96 VAL A N 1
ATOM 772 C CA . VAL A 1 96 ? -1.059 0.639 -0.181 1.00 93.62 96 VAL A CA 1
ATOM 773 C C . VAL A 1 96 ? -2.123 -0.418 0.077 1.00 93.62 96 VAL A C 1
ATOM 775 O O . VAL A 1 96 ? -1.895 -1.611 -0.124 1.00 93.62 96 VAL A O 1
ATOM 778 N N . ALA A 1 97 ? -3.291 0.024 0.535 1.00 92.50 97 ALA A N 1
ATOM 779 C CA . ALA A 1 97 ? -4.449 -0.837 0.720 1.00 92.50 97 ALA A CA 1
ATOM 780 C C . ALA A 1 97 ? -5.050 -1.209 -0.639 1.00 92.50 97 ALA A C 1
ATOM 782 O O . ALA A 1 97 ? -5.263 -0.342 -1.484 1.00 92.50 97 ALA A O 1
ATOM 783 N N . GLY A 1 98 ? -5.307 -2.501 -0.827 1.00 90.31 98 GLY A N 1
ATOM 784 C CA . GLY A 1 98 ? -6.032 -3.031 -1.967 1.00 90.31 98 GLY A CA 1
ATOM 785 C C . GLY A 1 98 ? -7.518 -3.232 -1.678 1.00 90.31 98 GLY A C 1
ATOM 786 O O . GLY A 1 98 ? -8.016 -2.928 -0.592 1.00 90.31 98 GLY A O 1
ATOM 787 N N . THR A 1 99 ? -8.230 -3.838 -2.627 1.00 88.56 99 THR A N 1
ATOM 788 C CA . THR A 1 99 ? -9.588 -4.337 -2.359 1.00 88.56 99 THR A CA 1
ATOM 789 C C . THR A 1 99 ? -9.588 -5.413 -1.266 1.00 88.56 99 THR A C 1
ATOM 791 O O . THR A 1 99 ? -8.679 -6.244 -1.173 1.00 88.56 99 THR A O 1
ATOM 794 N N . GLN A 1 100 ? -10.649 -5.434 -0.455 1.00 86.69 100 GLN A N 1
ATOM 795 C CA . GLN A 1 100 ? -10.837 -6.395 0.639 1.00 86.69 100 GLN A CA 1
ATOM 796 C C . GLN A 1 100 ? -9.688 -6.342 1.666 1.00 86.69 100 GLN A C 1
ATOM 798 O O . GLN A 1 100 ? -9.510 -5.333 2.343 1.00 86.69 100 GLN A O 1
ATOM 803 N N . LYS A 1 101 ? -8.930 -7.439 1.786 1.00 91.00 101 LYS A N 1
ATOM 804 C CA . LYS A 1 101 ? -7.804 -7.616 2.710 1.00 91.00 101 LYS A CA 1
ATOM 805 C C . LYS A 1 101 ? -6.444 -7.405 2.058 1.00 91.00 101 LYS A C 1
ATOM 807 O O . LYS A 1 101 ? -5.439 -7.573 2.731 1.00 91.00 101 LYS A O 1
ATOM 812 N N . ARG A 1 102 ? -6.391 -7.113 0.755 1.00 94.19 102 ARG A N 1
ATOM 813 C CA . ARG A 1 102 ? -5.121 -7.034 0.027 1.00 94.19 102 ARG A CA 1
ATOM 814 C C . ARG A 1 102 ? -4.285 -5.883 0.576 1.00 94.19 102 ARG A C 1
ATOM 816 O O . ARG A 1 102 ? -4.785 -4.776 0.775 1.00 94.19 102 ARG A O 1
ATOM 823 N N . LEU A 1 103 ? -3.006 -6.152 0.793 1.00 95.69 103 LEU A N 1
ATOM 824 C CA . LEU A 1 103 ? -2.026 -5.160 1.203 1.00 95.69 103 LEU A CA 1
ATOM 825 C C . LEU A 1 103 ? -0.847 -5.220 0.245 1.00 95.69 103 LEU A C 1
ATOM 827 O O . LEU A 1 103 ? -0.241 -6.279 0.063 1.00 95.69 103 LEU A O 1
ATOM 831 N N . PHE A 1 104 ? -0.508 -4.076 -0.333 1.00 96.69 104 PHE A N 1
ATOM 832 C CA . PHE A 1 104 ? 0.641 -3.937 -1.206 1.00 96.69 104 PHE A CA 1
ATOM 833 C C . PHE A 1 104 ? 1.758 -3.167 -0.520 1.00 96.69 104 PHE A C 1
ATOM 835 O O . PHE A 1 104 ? 1.524 -2.174 0.166 1.00 96.69 104 PHE A O 1
ATOM 842 N N . LEU A 1 105 ? 2.983 -3.605 -0.772 1.00 95.69 105 LEU A N 1
ATOM 843 C CA . LEU A 1 105 ? 4.182 -2.815 -0.571 1.00 95.69 105 LEU A CA 1
ATOM 844 C C . LEU A 1 105 ? 4.631 -2.325 -1.940 1.00 95.69 105 LEU A C 1
ATOM 846 O O . LEU A 1 105 ? 4.819 -3.110 -2.868 1.00 95.69 105 LEU A O 1
ATOM 850 N N . VAL A 1 106 ? 4.818 -1.025 -2.071 1.00 95.44 106 VAL A N 1
ATOM 851 C CA . VAL A 1 106 ? 5.347 -0.392 -3.271 1.00 95.44 106 VAL A CA 1
ATOM 852 C C . VAL A 1 106 ? 6.671 0.228 -2.900 1.00 95.44 106 VAL A C 1
ATOM 854 O O . VAL A 1 106 ? 6.739 1.007 -1.957 1.00 95.44 106 VAL A O 1
ATOM 857 N N . GLY A 1 107 ? 7.739 -0.124 -3.603 1.00 93.06 107 GLY A N 1
ATOM 858 C CA . GLY A 1 107 ? 9.059 0.234 -3.119 1.00 93.06 107 GLY A CA 1
ATOM 859 C C . GLY A 1 107 ? 10.120 0.371 -4.183 1.00 93.06 107 GLY A C 1
ATOM 860 O O . GLY A 1 107 ? 10.173 -0.379 -5.165 1.00 93.06 107 GLY A O 1
ATOM 861 N N . ARG A 1 108 ? 11.007 1.335 -3.946 1.00 92.62 108 ARG A N 1
ATOM 862 C CA . ARG A 1 108 ? 12.233 1.517 -4.706 1.00 92.62 108 ARG A CA 1
ATOM 863 C C . ARG A 1 108 ? 13.284 0.563 -4.169 1.00 92.62 108 ARG A C 1
ATOM 865 O O . ARG A 1 108 ? 13.700 0.670 -3.021 1.00 92.62 108 ARG A O 1
ATOM 872 N N . ILE A 1 109 ? 13.750 -0.332 -5.027 1.00 91.81 109 ILE A N 1
ATOM 873 C CA . ILE A 1 109 ? 14.876 -1.222 -4.746 1.00 91.81 109 ILE A CA 1
ATOM 874 C C . ILE A 1 109 ? 16.088 -0.676 -5.466 1.00 91.81 109 ILE A C 1
ATOM 876 O O . ILE A 1 109 ? 15.999 -0.369 -6.658 1.00 91.81 109 ILE A O 1
ATOM 880 N N . GLY A 1 110 ? 17.218 -0.602 -4.774 1.00 87.12 110 GLY A N 1
ATOM 881 C CA . GLY A 1 110 ? 18.465 -0.195 -5.394 1.00 87.12 110 GLY A CA 1
ATOM 882 C C . GLY A 1 110 ? 19.692 -0.762 -4.709 1.00 87.12 110 GLY A C 1
ATOM 883 O O . GLY A 1 110 ? 19.801 -0.752 -3.487 1.00 87.12 110 GLY A O 1
ATOM 884 N N . LEU A 1 111 ? 20.635 -1.223 -5.523 1.00 76.94 111 LEU A N 1
ATOM 885 C CA . LEU A 1 111 ? 22.018 -1.449 -5.118 1.00 76.94 111 LEU A CA 1
ATOM 886 C C . LEU A 1 111 ? 22.813 -0.289 -5.719 1.00 76.94 111 LEU A C 1
ATOM 888 O O . LEU A 1 111 ? 22.964 -0.216 -6.938 1.00 76.94 111 LEU A O 1
ATOM 892 N N . TYR A 1 112 ? 23.275 0.636 -4.877 1.00 68.94 112 TYR A N 1
ATOM 893 C CA . TYR A 1 112 ? 23.936 1.878 -5.303 1.00 68.94 112 TYR A CA 1
ATOM 894 C C . TYR A 1 112 ? 23.021 2.825 -6.112 1.00 68.94 112 TYR A C 1
ATOM 896 O O . TYR A 1 112 ? 21.818 2.603 -6.271 1.00 68.94 112 TYR A O 1
ATOM 904 N N . SER A 1 113 ? 23.576 3.940 -6.593 1.00 66.75 113 SER A N 1
ATOM 905 C CA . SER A 1 113 ? 22.822 5.006 -7.270 1.00 66.75 113 SER A CA 1
ATOM 906 C C . SER A 1 113 ? 22.402 4.678 -8.709 1.00 66.75 113 SER A C 1
ATOM 908 O O . SER A 1 113 ? 21.573 5.396 -9.266 1.00 66.75 113 SER A O 1
ATOM 910 N N . THR A 1 114 ? 22.944 3.616 -9.315 1.00 67.62 114 THR A N 1
ATOM 911 C CA . THR A 1 114 ? 22.806 3.321 -10.754 1.00 67.62 114 THR A CA 1
ATOM 912 C C . THR A 1 114 ? 21.870 2.156 -11.078 1.00 67.62 114 THR A C 1
ATOM 914 O O . THR A 1 114 ? 21.335 2.105 -12.184 1.00 67.62 114 THR A O 1
ATOM 917 N N . LEU A 1 115 ? 21.621 1.239 -10.136 1.00 79.00 115 LEU A N 1
ATOM 918 C CA . LEU A 1 115 ? 20.787 0.049 -10.348 1.00 79.00 115 LEU A CA 1
ATOM 919 C C . LEU A 1 115 ? 19.503 0.125 -9.523 1.00 79.00 115 LEU A C 1
ATOM 921 O O . LEU A 1 115 ? 19.296 -0.665 -8.601 1.00 79.00 115 LEU A O 1
ATOM 925 N N . GLN A 1 116 ? 18.644 1.091 -9.852 1.00 89.81 116 GLN A N 1
ATOM 926 C CA . GLN A 1 116 ? 17.360 1.280 -9.181 1.00 89.81 116 GLN A CA 1
ATOM 927 C C . GLN A 1 116 ? 16.174 0.794 -10.019 1.00 89.81 116 GLN A C 1
ATOM 929 O O . GLN A 1 116 ? 16.163 0.887 -11.245 1.00 89.81 116 GLN A O 1
ATOM 934 N N . SER A 1 117 ? 15.150 0.285 -9.336 1.00 91.19 117 SER A N 1
ATOM 935 C CA . SER A 1 117 ? 13.874 -0.122 -9.930 1.00 91.19 117 SER A CA 1
ATOM 936 C C . SER A 1 117 ? 12.732 0.104 -8.946 1.00 91.19 117 SER A C 1
ATOM 938 O O . SER A 1 117 ? 12.941 0.018 -7.737 1.00 91.19 117 SER A O 1
ATOM 940 N N . MET A 1 118 ? 11.526 0.354 -9.453 1.00 94.06 118 MET A N 1
ATOM 941 C CA . MET A 1 118 ? 10.313 0.358 -8.634 1.00 94.06 118 MET A CA 1
ATOM 942 C C . MET A 1 118 ? 9.610 -0.990 -8.759 1.00 94.06 118 MET A C 1
ATOM 944 O O . MET A 1 118 ? 9.438 -1.502 -9.871 1.00 94.06 118 MET A O 1
ATOM 948 N N . ARG A 1 119 ? 9.212 -1.571 -7.630 1.00 95.94 119 ARG A N 1
ATOM 949 C CA . ARG A 1 119 ? 8.544 -2.872 -7.584 1.00 95.94 119 ARG A CA 1
ATOM 950 C C . ARG A 1 119 ? 7.336 -2.835 -6.664 1.00 95.94 119 ARG A C 1
ATOM 952 O O . ARG A 1 119 ? 7.224 -1.963 -5.805 1.00 95.94 119 ARG A O 1
ATOM 959 N N . ILE A 1 120 ? 6.435 -3.778 -6.898 1.00 97.31 120 ILE A N 1
ATOM 960 C CA . ILE A 1 120 ? 5.185 -3.931 -6.167 1.00 97.31 120 ILE A CA 1
ATOM 961 C C . ILE A 1 120 ? 5.141 -5.364 -5.650 1.00 97.31 120 ILE A C 1
ATOM 963 O O . ILE A 1 120 ? 5.292 -6.312 -6.428 1.00 97.31 120 ILE A O 1
ATOM 967 N N . TRP A 1 121 ? 4.921 -5.510 -4.350 1.00 97.56 121 TRP A N 1
ATOM 968 C CA . TRP A 1 121 ? 4.685 -6.783 -3.684 1.00 97.56 121 TRP A CA 1
ATOM 969 C C . TRP A 1 121 ? 3.308 -6.790 -3.044 1.00 97.56 121 TRP A C 1
ATOM 971 O O . TRP A 1 121 ? 2.818 -5.755 -2.612 1.00 97.56 121 TRP A O 1
ATOM 981 N N . GLU A 1 122 ? 2.710 -7.965 -2.950 1.00 97.38 122 GLU A N 1
ATOM 982 C CA . GLU A 1 122 ? 1.483 -8.224 -2.208 1.00 97.38 122 GLU A CA 1
ATOM 983 C C . GLU A 1 122 ? 1.803 -9.092 -0.990 1.00 97.38 122 GLU A C 1
ATOM 985 O O . GLU A 1 122 ? 2.637 -10.000 -1.071 1.00 97.38 122 GLU A O 1
ATOM 990 N N . LEU A 1 123 ? 1.176 -8.800 0.149 1.00 97.00 123 LEU A N 1
ATOM 991 C CA . LEU A 1 123 ? 1.334 -9.605 1.353 1.00 97.00 123 LEU A CA 1
ATOM 992 C C . LEU A 1 123 ? 0.522 -10.900 1.230 1.00 97.00 123 LEU A C 1
ATOM 994 O O . LEU A 1 123 ? -0.707 -10.882 1.161 1.00 97.00 123 LEU A O 1
ATOM 998 N N . ASP A 1 124 ? 1.200 -12.043 1.286 1.00 96.12 124 ASP A N 1
ATOM 999 C CA . ASP A 1 124 ? 0.543 -13.323 1.538 1.00 96.12 124 ASP A CA 1
ATOM 1000 C C . ASP A 1 124 ? 0.173 -13.386 3.027 1.00 96.12 124 ASP A C 1
ATOM 1002 O O . ASP A 1 124 ? 1.032 -13.586 3.884 1.00 96.12 124 ASP A O 1
ATOM 1006 N N . HIS A 1 125 ? -1.109 -13.205 3.348 1.00 92.50 125 HIS A N 1
ATOM 1007 C CA . HIS A 1 125 ? -1.603 -13.211 4.731 1.00 92.50 125 HIS A CA 1
ATOM 1008 C C . HIS A 1 125 ? -1.543 -14.583 5.417 1.00 92.50 125 HIS A C 1
ATOM 1010 O O . HIS A 1 125 ? -1.717 -14.655 6.629 1.00 92.50 125 HIS A O 1
ATOM 1016 N N . THR A 1 126 ? -1.337 -15.670 4.671 1.00 93.31 126 THR A N 1
ATOM 1017 C CA . THR A 1 126 ? -1.220 -17.020 5.233 1.00 93.31 126 THR A CA 1
ATOM 1018 C C . THR A 1 126 ? 0.224 -17.320 5.609 1.00 93.31 126 THR A C 1
ATOM 1020 O O . THR A 1 126 ? 0.485 -17.905 6.656 1.00 93.31 126 THR A O 1
ATOM 1023 N N . LYS A 1 127 ? 1.172 -16.913 4.760 1.00 94.75 127 LYS A N 1
ATOM 1024 C CA . LYS A 1 127 ? 2.608 -17.165 4.958 1.00 94.75 127 LYS A CA 1
ATOM 1025 C C . LYS A 1 127 ? 3.358 -15.991 5.586 1.00 94.75 127 LYS A C 1
ATOM 1027 O O . LYS A 1 127 ? 4.510 -16.161 5.971 1.00 94.75 127 LYS A O 1
ATOM 1032 N N . PHE A 1 128 ? 2.734 -14.817 5.654 1.00 93.88 128 PHE A N 1
ATOM 1033 C CA . PHE A 1 128 ? 3.344 -13.544 6.046 1.00 93.88 128 PHE A CA 1
ATOM 1034 C C . PHE A 1 128 ? 4.623 -13.232 5.262 1.00 93.88 128 PHE A C 1
ATOM 1036 O O . PHE A 1 128 ? 5.655 -12.882 5.828 1.00 93.88 128 PHE A O 1
ATOM 1043 N N . ILE A 1 129 ? 4.556 -13.360 3.934 1.00 95.94 129 ILE A N 1
ATOM 1044 C CA . ILE A 1 129 ? 5.665 -13.033 3.028 1.00 95.94 129 ILE A CA 1
ATOM 1045 C C . ILE A 1 129 ? 5.221 -12.038 1.960 1.00 95.94 129 ILE A C 1
ATOM 1047 O O . ILE A 1 129 ? 4.083 -12.075 1.497 1.00 95.94 129 ILE A O 1
ATOM 1051 N N . TRP A 1 130 ? 6.143 -11.176 1.537 1.00 96.50 130 TRP A N 1
ATOM 1052 C CA . TRP A 1 130 ? 5.939 -10.281 0.402 1.00 96.50 130 TRP A CA 1
ATOM 1053 C C . TRP A 1 130 ? 6.184 -11.028 -0.909 1.00 96.50 130 TRP A C 1
ATOM 1055 O O . TRP A 1 130 ? 7.302 -11.471 -1.184 1.00 96.50 130 TRP A O 1
ATOM 1065 N N . VAL A 1 131 ? 5.146 -11.151 -1.731 1.00 97.19 131 VAL A N 1
ATOM 1066 C CA . VAL A 1 131 ? 5.206 -11.790 -3.049 1.00 97.19 131 VAL A CA 1
ATOM 1067 C C . VAL A 1 131 ? 5.256 -10.708 -4.114 1.00 97.19 131 VAL A C 1
ATOM 1069 O O . VAL A 1 131 ? 4.368 -9.870 -4.191 1.00 97.19 131 VAL A O 1
ATOM 1072 N N . GLU A 1 132 ? 6.300 -10.697 -4.939 1.00 97.00 132 GLU A N 1
ATOM 1073 C CA . GLU A 1 132 ? 6.440 -9.697 -6.000 1.00 97.00 132 GLU A CA 1
ATOM 1074 C C . GLU A 1 132 ? 5.379 -9.927 -7.086 1.00 97.00 132 GLU A C 1
ATOM 1076 O O . GLU A 1 132 ? 5.327 -11.000 -7.686 1.00 97.00 132 GLU A O 1
ATOM 1081 N N . VAL A 1 133 ? 4.541 -8.921 -7.345 1.00 96.75 133 VAL A N 1
ATOM 1082 C CA . VAL A 1 133 ? 3.434 -9.007 -8.315 1.00 96.75 133 VAL A CA 1
ATOM 1083 C C . VAL A 1 133 ? 3.690 -8.195 -9.580 1.00 96.75 133 VAL A C 1
ATOM 1085 O O . VAL A 1 133 ? 3.117 -8.495 -10.627 1.00 96.75 133 VAL A O 1
ATOM 1088 N N . SER A 1 134 ? 4.542 -7.166 -9.510 1.00 97.06 134 SER A N 1
ATOM 1089 C CA . SER A 1 134 ? 4.866 -6.330 -10.667 1.00 97.06 134 SER A CA 1
ATOM 1090 C C . SER A 1 134 ? 6.182 -5.579 -10.508 1.00 97.06 134 SER A C 1
ATOM 1092 O O . SER A 1 134 ? 6.607 -5.228 -9.405 1.00 97.06 134 SER A O 1
ATOM 1094 N N . ARG A 1 135 ? 6.810 -5.277 -11.646 1.00 96.06 135 ARG A N 1
ATOM 1095 C CA . ARG A 1 135 ? 7.977 -4.397 -11.752 1.00 96.06 135 ARG A CA 1
ATOM 1096 C C . ARG A 1 135 ? 7.644 -3.261 -12.697 1.00 96.06 135 ARG A C 1
ATOM 1098 O O . ARG A 1 135 ? 7.188 -3.514 -13.811 1.00 96.06 135 ARG A O 1
ATOM 1105 N N . MET A 1 136 ? 7.925 -2.028 -12.283 1.00 95.44 136 MET A N 1
ATOM 1106 C CA . MET A 1 136 ? 7.764 -0.873 -13.157 1.00 95.44 136 MET A CA 1
ATOM 1107 C C . MET A 1 136 ? 8.749 -0.977 -14.329 1.00 95.44 136 MET A C 1
ATOM 1109 O O . MET A 1 136 ? 9.962 -1.037 -14.102 1.00 95.44 136 MET A O 1
ATOM 1113 N N . PRO A 1 137 ? 8.271 -0.969 -15.587 1.00 95.12 137 PRO A N 1
ATOM 1114 C CA . PRO A 1 137 ? 9.165 -0.996 -16.734 1.00 95.12 137 PRO A CA 1
ATOM 1115 C C . PRO A 1 137 ? 10.142 0.198 -16.728 1.00 95.12 137 PRO A C 1
ATOM 1117 O O . PRO A 1 137 ? 9.716 1.323 -16.447 1.00 95.12 137 PRO A O 1
ATOM 1120 N N . PRO A 1 138 ? 11.423 0.020 -17.122 1.00 91.62 138 PRO A N 1
ATOM 1121 C CA . PRO A 1 138 ? 12.445 1.073 -17.039 1.00 91.62 138 PRO A CA 1
ATOM 1122 C C . PRO A 1 138 ? 12.086 2.380 -17.757 1.00 91.62 138 PRO A C 1
ATOM 1124 O O . PRO A 1 138 ? 12.512 3.456 -17.342 1.00 91.62 138 PRO A O 1
ATOM 1127 N N . ARG A 1 139 ? 11.283 2.300 -18.829 1.00 91.50 139 ARG A N 1
ATOM 1128 C CA . ARG A 1 139 ? 10.781 3.477 -19.556 1.00 91.50 139 ARG A CA 1
ATOM 1129 C C . ARG A 1 139 ? 9.901 4.376 -18.686 1.00 91.50 139 ARG A C 1
ATOM 1131 O O . ARG A 1 139 ? 10.019 5.590 -18.780 1.00 91.50 139 ARG A O 1
ATOM 1138 N N . TYR A 1 140 ? 9.057 3.789 -17.837 1.00 92.19 140 TYR A N 1
ATOM 1139 C CA . TYR A 1 140 ? 8.206 4.544 -16.922 1.00 92.19 140 TYR A CA 1
ATOM 1140 C C . TYR A 1 140 ? 9.019 5.063 -15.744 1.00 92.19 140 TYR A C 1
ATOM 1142 O O . TYR A 1 140 ? 8.878 6.225 -15.393 1.00 92.19 140 TYR A O 1
ATOM 1150 N N . PHE A 1 141 ? 9.936 4.247 -15.211 1.00 90.31 141 PHE A N 1
ATOM 1151 C CA . PHE A 1 141 ? 10.811 4.657 -14.112 1.00 90.31 141 PHE A CA 1
ATOM 1152 C C . PHE A 1 141 ? 11.616 5.916 -14.461 1.00 90.31 141 PHE A C 1
ATOM 1154 O O . PHE A 1 141 ? 11.548 6.895 -13.729 1.00 90.31 141 PHE A O 1
ATOM 1161 N N . ARG A 1 142 ? 12.292 5.937 -15.621 1.00 87.75 142 ARG A N 1
ATOM 1162 C CA . ARG A 1 142 ? 13.071 7.103 -16.085 1.00 87.75 142 ARG A CA 1
ATOM 1163 C C . ARG A 1 142 ? 12.218 8.327 -16.427 1.00 87.75 142 ARG A C 1
ATOM 1165 O O . ARG A 1 142 ? 12.714 9.446 -16.387 1.00 87.75 142 ARG A O 1
ATOM 1172 N N . ALA A 1 143 ? 10.966 8.113 -16.826 1.00 88.19 143 ALA A N 1
ATOM 1173 C CA . ALA A 1 143 ? 10.041 9.197 -17.142 1.00 88.19 143 ALA A CA 1
ATOM 1174 C C . ALA A 1 143 ? 9.387 9.793 -15.884 1.00 88.19 143 ALA A C 1
ATOM 1176 O O . ALA A 1 143 ? 9.080 10.981 -15.870 1.00 88.19 143 ALA A O 1
ATOM 1177 N N . LEU A 1 144 ? 9.175 8.976 -14.848 1.00 86.69 144 LEU A N 1
ATOM 1178 C CA . LEU A 1 144 ? 8.617 9.390 -13.563 1.00 86.69 144 LEU A CA 1
ATOM 1179 C C . LEU A 1 144 ? 9.685 10.034 -12.666 1.00 86.69 144 LEU A C 1
ATOM 1181 O O . LEU A 1 144 ? 9.410 11.045 -12.031 1.00 86.69 144 LEU A O 1
ATOM 1185 N N . LEU A 1 145 ? 10.888 9.453 -12.616 1.00 86.75 145 LEU A N 1
ATOM 1186 C CA . LEU A 1 145 ? 11.992 9.860 -11.746 1.00 86.75 145 LEU A CA 1
ATOM 1187 C C . LEU A 1 145 ? 13.226 10.149 -12.601 1.00 86.75 145 LEU A C 1
ATOM 1189 O O . LEU A 1 145 ? 13.827 9.241 -13.179 1.00 86.75 145 LEU A O 1
ATOM 1193 N N . ARG A 1 146 ? 13.604 11.426 -12.690 1.00 80.94 146 ARG A N 1
ATOM 1194 C CA . ARG A 1 146 ? 14.775 11.876 -13.456 1.00 80.94 146 ARG A CA 1
ATOM 1195 C C . ARG A 1 146 ? 16.063 11.665 -12.673 1.00 80.94 146 ARG A C 1
ATOM 1197 O O . ARG A 1 146 ? 17.098 11.399 -13.279 1.00 80.94 146 ARG A O 1
ATOM 1204 N N . LEU A 1 147 ? 16.002 11.786 -11.345 1.00 82.06 147 LEU A N 1
ATOM 1205 C CA . LEU A 1 147 ? 17.137 11.572 -10.447 1.00 82.06 147 LEU A CA 1
ATOM 1206 C C . LEU A 1 147 ? 16.911 10.329 -9.577 1.00 82.06 147 LEU A C 1
ATOM 1208 O O . LEU A 1 147 ? 15.802 10.053 -9.128 1.00 82.06 147 LEU A O 1
ATOM 1212 N N . SER A 1 148 ? 17.981 9.594 -9.276 1.00 77.19 148 SER A N 1
ATOM 1213 C CA . SER A 1 148 ? 17.925 8.360 -8.473 1.00 77.19 148 SER A CA 1
ATOM 1214 C C . SER A 1 148 ? 17.503 8.589 -7.011 1.00 77.19 148 SER A C 1
ATOM 1216 O O . SER A 1 148 ? 16.924 7.714 -6.365 1.00 77.19 148 SER A O 1
ATOM 1218 N N . ALA A 1 149 ? 17.746 9.784 -6.474 1.00 80.25 149 ALA A N 1
ATOM 1219 C CA . ALA A 1 149 ? 17.327 10.182 -5.128 1.00 80.25 149 ALA A CA 1
ATOM 1220 C C . ALA A 1 149 ? 16.041 11.030 -5.120 1.00 80.25 149 ALA A C 1
ATOM 1222 O O . ALA A 1 149 ? 15.672 11.584 -4.088 1.00 80.25 149 ALA A O 1
ATOM 1223 N N . GLU A 1 150 ? 15.352 11.151 -6.258 1.00 85.31 150 GLU A N 1
ATOM 1224 C CA . GLU A 1 150 ? 14.128 11.945 -6.347 1.00 85.31 150 GLU A CA 1
ATOM 1225 C C . GLU A 1 150 ? 13.034 11.346 -5.461 1.00 85.31 150 GLU A C 1
ATOM 1227 O O . GLU A 1 150 ? 12.810 10.132 -5.483 1.00 85.31 150 GLU A O 1
ATOM 1232 N N . ARG A 1 151 ? 12.360 12.180 -4.664 1.00 83.62 151 ARG A N 1
ATOM 1233 C CA . ARG A 1 151 ? 11.218 11.735 -3.858 1.00 83.62 151 ARG A CA 1
ATOM 1234 C C . ARG A 1 151 ? 10.040 11.413 -4.772 1.00 83.62 151 ARG A C 1
ATOM 1236 O O . ARG A 1 151 ? 9.804 12.102 -5.763 1.00 83.62 151 ARG A O 1
ATOM 1243 N N . PHE A 1 152 ? 9.314 10.362 -4.426 1.00 86.88 152 PHE A N 1
ATOM 1244 C CA . PHE A 1 152 ? 8.065 9.995 -5.077 1.00 86.88 152 PHE A CA 1
ATOM 1245 C C . PHE A 1 152 ? 6.992 9.852 -4.015 1.00 86.88 152 PHE A C 1
ATOM 1247 O O . PHE A 1 152 ? 7.307 9.540 -2.872 1.00 86.88 152 PHE A O 1
ATOM 1254 N N . GLU A 1 153 ? 5.745 10.050 -4.404 1.00 87.69 153 GLU A N 1
ATOM 1255 C CA . GLU A 1 153 ? 4.601 9.667 -3.595 1.00 87.69 153 GLU A CA 1
ATOM 1256 C C . GLU A 1 153 ? 3.897 8.494 -4.261 1.00 87.69 153 GLU A C 1
ATOM 1258 O O . GLU A 1 153 ? 3.905 8.336 -5.488 1.00 87.69 153 GLU A O 1
ATOM 1263 N N . CYS A 1 154 ? 3.318 7.644 -3.425 1.00 88.19 154 CYS A N 1
ATOM 1264 C CA . CYS A 1 154 ? 2.546 6.504 -3.861 1.00 88.19 154 CYS A CA 1
ATOM 1265 C C . CYS A 1 154 ? 1.296 6.404 -3.002 1.00 88.19 154 CYS A C 1
ATOM 1267 O O . CYS A 1 154 ? 1.355 6.476 -1.775 1.00 88.19 154 CYS A O 1
ATOM 1269 N N . PHE A 1 155 ? 0.171 6.222 -3.669 1.00 86.25 155 PHE A N 1
ATOM 1270 C CA . PHE A 1 155 ? -1.134 6.056 -3.055 1.00 86.25 155 PHE A CA 1
ATOM 1271 C C . PHE A 1 155 ? -1.925 5.047 -3.876 1.00 86.25 155 PHE A C 1
ATOM 1273 O O . PHE A 1 155 ? -1.589 4.762 -5.026 1.00 86.25 155 PHE A O 1
ATOM 1280 N N . GLY A 1 156 ? -2.977 4.490 -3.294 1.00 86.44 156 GLY A N 1
ATOM 1281 C CA . GLY A 1 156 ? -3.852 3.597 -4.031 1.00 86.44 156 GLY A CA 1
ATOM 1282 C C . GLY A 1 156 ? -5.288 3.693 -3.584 1.00 86.44 156 GLY A C 1
ATOM 1283 O O . GLY A 1 156 ? -5.600 4.173 -2.495 1.00 86.44 156 GLY A O 1
ATOM 1284 N N . GLN A 1 157 ? -6.139 3.247 -4.490 1.00 84.62 157 GLN A N 1
ATOM 1285 C CA . GLN A 1 157 ? -7.572 3.151 -4.323 1.00 84.62 157 GLN A CA 1
ATOM 1286 C C . GLN A 1 157 ? -8.008 1.864 -5.010 1.00 84.62 157 GLN A C 1
ATOM 1288 O O . GLN A 1 157 ? -7.678 1.640 -6.176 1.00 84.62 157 GLN A O 1
ATOM 1293 N N . ASP A 1 158 ? -8.723 1.010 -4.282 1.00 86.75 158 ASP A N 1
ATOM 1294 C CA . ASP A 1 158 ? -9.052 -0.339 -4.737 1.00 86.75 158 ASP A CA 1
ATOM 1295 C C . ASP A 1 158 ? -7.784 -1.085 -5.195 1.00 86.75 158 ASP A C 1
ATOM 1297 O O . ASP A 1 158 ? -6.800 -1.136 -4.469 1.00 86.75 158 ASP A O 1
ATOM 1301 N N . ASN A 1 159 ? -7.767 -1.661 -6.395 1.00 91.69 159 ASN A N 1
ATOM 1302 C CA . ASN A 1 159 ? -6.595 -2.342 -6.954 1.00 91.69 159 ASN A CA 1
ATOM 1303 C C . ASN A 1 159 ? -5.797 -1.441 -7.919 1.00 91.69 159 ASN A C 1
ATOM 1305 O O . ASN A 1 159 ? -5.073 -1.935 -8.787 1.00 91.69 159 ASN A O 1
ATOM 1309 N N . LEU A 1 160 ? -5.934 -0.118 -7.787 1.00 92.62 160 LEU A N 1
ATOM 1310 C CA . LEU A 1 160 ? -5.189 0.873 -8.557 1.00 92.62 160 LEU A CA 1
ATOM 1311 C C . LEU A 1 160 ? -4.102 1.508 -7.689 1.00 92.62 160 LEU A C 1
ATOM 1313 O O . LEU A 1 160 ? -4.373 2.005 -6.598 1.00 92.62 160 LEU A O 1
ATOM 1317 N N . ILE A 1 161 ? -2.872 1.529 -8.198 1.00 94.00 161 ILE A N 1
ATOM 1318 C CA . ILE A 1 161 ? -1.708 2.105 -7.520 1.00 94.00 161 ILE A CA 1
ATOM 1319 C C . ILE A 1 161 ? -1.193 3.268 -8.358 1.00 94.00 161 ILE A C 1
ATOM 1321 O O . ILE A 1 161 ? -0.791 3.085 -9.507 1.00 94.00 161 ILE A O 1
ATOM 1325 N N . CYS A 1 162 ? -1.200 4.466 -7.791 1.00 92.12 162 CYS A N 1
ATOM 1326 C CA . CYS A 1 162 ?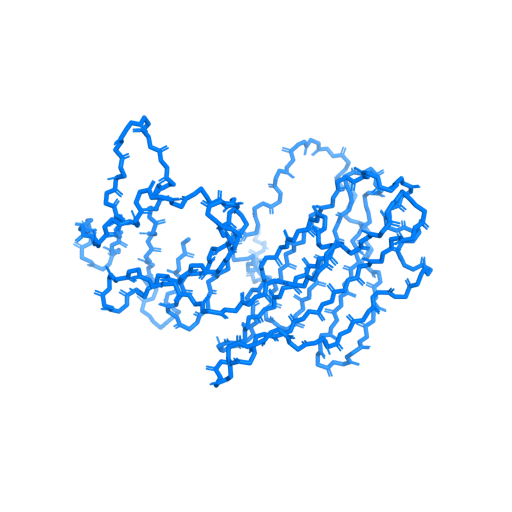 -0.750 5.679 -8.449 1.00 92.12 162 CYS A CA 1
ATOM 1327 C C . CYS A 1 162 ? 0.597 6.137 -7.892 1.00 92.12 162 CYS A C 1
ATOM 1329 O O . CYS A 1 162 ? 0.845 6.088 -6.689 1.00 92.12 162 CYS A O 1
ATOM 1331 N N . PHE A 1 163 ? 1.445 6.619 -8.792 1.00 90.88 163 PHE A N 1
ATOM 1332 C CA . PHE A 1 163 ? 2.768 7.144 -8.514 1.00 90.88 163 PHE A CA 1
ATOM 1333 C C . PHE A 1 163 ? 2.853 8.582 -9.005 1.00 90.88 163 PHE A C 1
ATOM 1335 O O . PHE A 1 163 ? 2.552 8.857 -10.170 1.00 90.88 163 PHE A O 1
ATOM 1342 N N . THR A 1 164 ? 3.345 9.484 -8.166 1.00 86.56 164 THR A N 1
ATOM 1343 C CA . THR A 1 164 ? 3.605 10.877 -8.541 1.00 86.56 164 THR A CA 1
ATOM 1344 C C . THR A 1 164 ? 5.036 11.262 -8.178 1.00 86.56 164 THR A C 1
ATOM 1346 O O . THR A 1 164 ? 5.607 10.799 -7.189 1.00 86.56 164 THR A O 1
ATOM 1349 N N . SER A 1 165 ? 5.648 12.099 -9.015 1.00 80.44 165 SER A N 1
ATOM 1350 C CA . SER A 1 165 ? 6.896 12.796 -8.689 1.00 80.44 165 SER A CA 1
ATOM 1351 C C . SER A 1 165 ? 6.586 14.273 -8.480 1.00 80.44 165 SER A C 1
ATOM 1353 O O . SER A 1 165 ? 5.836 14.874 -9.254 1.00 80.44 165 SER A O 1
ATOM 1355 N N . TRP A 1 166 ? 7.230 14.857 -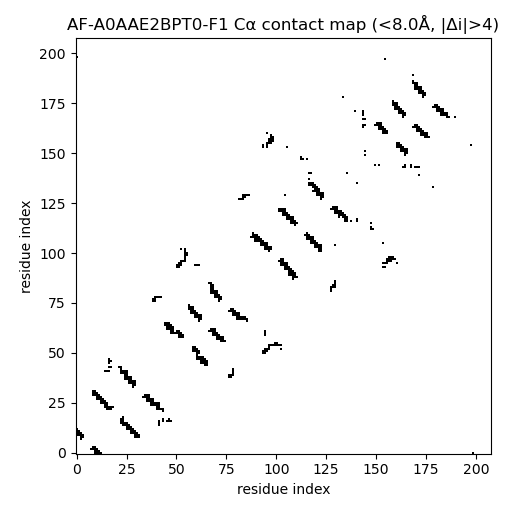7.471 1.00 68.62 166 TRP A N 1
ATOM 1356 C CA . TRP A 1 166 ? 7.131 16.280 -7.158 1.00 68.62 166 TRP A CA 1
ATOM 1357 C C . TRP A 1 166 ? 7.589 17.179 -8.314 1.00 68.62 166 TRP A C 1
ATOM 1359 O O . TRP A 1 166 ? 7.054 18.268 -8.488 1.00 68.62 166 TRP A O 1
ATOM 1369 N N . ASN A 1 167 ? 8.542 16.733 -9.139 1.00 65.81 167 ASN A N 1
ATOM 1370 C CA . ASN A 1 167 ? 9.152 17.598 -10.153 1.00 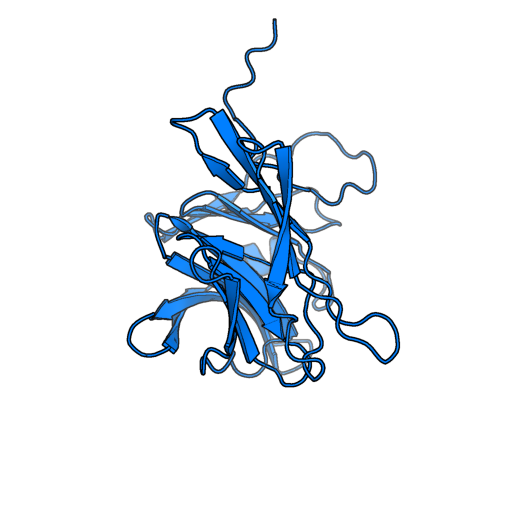65.81 167 ASN A CA 1
ATOM 1371 C C . ASN A 1 167 ? 8.525 17.460 -11.545 1.00 65.81 167 ASN A C 1
ATOM 1373 O O . ASN A 1 167 ? 8.778 18.299 -12.407 1.00 65.81 167 ASN A O 1
ATOM 1377 N N . GLN A 1 168 ? 7.785 16.377 -11.815 1.00 67.06 168 GLN A N 1
ATOM 1378 C CA . GLN A 1 168 ? 7.296 16.090 -13.171 1.00 67.06 168 GLN A CA 1
ATOM 1379 C C . GLN A 1 168 ? 5.847 16.512 -13.415 1.00 67.06 168 GLN A C 1
ATOM 1381 O O . GLN A 1 168 ? 5.464 16.656 -14.575 1.00 67.06 168 GLN A O 1
ATOM 1386 N N . GLY A 1 169 ? 5.029 16.667 -12.367 1.00 67.81 169 GLY A N 1
ATOM 1387 C CA . GLY A 1 169 ? 3.597 16.965 -12.522 1.00 67.81 169 GLY A CA 1
ATOM 1388 C C . GLY A 1 169 ? 2.824 15.895 -13.313 1.00 67.81 169 GLY A C 1
ATOM 1389 O O . GLY A 1 169 ? 1.766 16.173 -13.872 1.00 67.81 169 GLY A O 1
ATOM 1390 N N . LYS A 1 170 ? 3.370 14.674 -13.407 1.00 74.00 170 LYS A N 1
ATOM 1391 C CA . LYS A 1 170 ? 2.780 13.528 -14.110 1.00 74.00 170 LYS A CA 1
ATOM 1392 C C . LYS A 1 170 ? 2.494 12.413 -13.114 1.00 74.00 170 LYS A C 1
ATOM 1394 O O . LYS A 1 170 ? 3.358 12.073 -12.305 1.00 74.00 170 LYS A O 1
ATOM 1399 N N . GLY A 1 171 ? 1.299 11.838 -13.214 1.00 85.31 171 GLY A N 1
ATOM 1400 C CA . GLY A 1 171 ? 0.901 10.645 -12.473 1.00 85.31 171 GLY A CA 1
ATOM 1401 C C . GLY A 1 171 ? 1.025 9.399 -13.344 1.00 85.31 171 GLY A C 1
ATOM 1402 O O . GLY A 1 171 ? 0.609 9.407 -14.503 1.00 85.31 171 GLY A O 1
ATOM 1403 N N . LEU A 1 172 ? 1.587 8.326 -12.800 1.00 91.00 172 LEU A N 1
ATOM 1404 C CA . LEU A 1 172 ? 1.589 7.005 -13.421 1.00 91.00 172 LEU A CA 1
ATOM 1405 C C . LEU A 1 172 ? 0.660 6.089 -12.632 1.00 91.00 172 LEU A C 1
ATOM 1407 O O . LEU A 1 172 ? 0.805 5.968 -11.423 1.00 91.00 172 LEU A O 1
ATOM 1411 N N . LEU A 1 173 ? -0.251 5.414 -13.318 1.00 93.31 173 LEU A N 1
ATOM 1412 C CA . LEU A 1 173 ? -1.176 4.455 -12.734 1.00 93.31 173 LEU A CA 1
ATOM 1413 C C . LEU A 1 173 ? -0.754 3.030 -13.086 1.00 93.31 173 LEU A C 1
ATOM 1415 O O . LEU A 1 173 ? -0.406 2.742 -14.235 1.00 93.31 173 LEU A O 1
ATOM 1419 N N . TYR A 1 174 ? -0.838 2.142 -12.106 1.00 95.69 174 TYR A N 1
ATOM 1420 C CA . TYR A 1 174 ? -0.782 0.703 -12.280 1.00 95.69 174 TYR A CA 1
ATOM 1421 C C . TYR A 1 174 ? -2.119 0.087 -11.878 1.00 95.69 174 TYR A C 1
ATOM 1423 O O . TYR A 1 174 ? -2.550 0.215 -10.734 1.00 95.69 174 TYR A O 1
ATOM 1431 N N . ASP A 1 175 ? -2.758 -0.587 -12.826 1.00 94.81 175 ASP A N 1
ATOM 1432 C CA . ASP A 1 175 ? -3.940 -1.408 -12.588 1.00 94.81 175 ASP A CA 1
ATOM 1433 C C . ASP A 1 175 ? -3.472 -2.831 -12.267 1.00 94.81 175 ASP A C 1
ATOM 1435 O O . ASP A 1 175 ? -2.933 -3.524 -13.137 1.00 94.81 175 ASP A O 1
ATOM 1439 N N . VAL A 1 176 ? -3.619 -3.245 -11.004 1.00 94.88 176 VAL A N 1
ATOM 1440 C CA . VAL A 1 176 ? -3.125 -4.542 -10.521 1.00 94.88 176 VAL A CA 1
ATOM 1441 C C . VAL A 1 176 ? -3.873 -5.698 -11.182 1.00 94.88 176 VAL A C 1
ATOM 1443 O O . VAL A 1 176 ? -3.254 -6.717 -11.497 1.00 94.88 176 VAL A O 1
ATOM 1446 N N . ASP A 1 177 ? -5.171 -5.538 -11.435 1.00 93.31 177 ASP A N 1
ATOM 1447 C CA . ASP A 1 177 ? -6.018 -6.598 -11.980 1.00 93.31 177 ASP A CA 1
ATOM 1448 C C . ASP A 1 177 ? -5.755 -6.792 -13.477 1.00 93.31 177 ASP A C 1
ATOM 1450 O O . ASP A 1 177 ? -5.626 -7.922 -13.952 1.00 93.31 177 ASP A O 1
ATOM 1454 N N . LYS A 1 178 ? -5.571 -5.694 -14.221 1.00 95.75 178 LYS A N 1
ATOM 1455 C CA . LYS A 1 178 ? -5.200 -5.735 -15.648 1.00 95.75 178 LYS A CA 1
ATOM 1456 C C . LYS A 1 178 ? -3.702 -5.908 -15.889 1.00 95.75 178 LYS A C 1
ATOM 1458 O O . LYS A 1 178 ? -3.293 -6.109 -17.031 1.00 95.75 178 LYS A O 1
ATOM 1463 N N . LYS A 1 179 ? -2.876 -5.793 -14.845 1.00 96.00 179 LYS A N 1
ATOM 1464 C CA . LYS A 1 179 ? -1.404 -5.760 -14.918 1.00 96.00 179 LYS A CA 1
ATOM 1465 C C . LYS A 1 179 ? -0.889 -4.731 -15.929 1.00 96.00 179 LYS A C 1
ATOM 1467 O O . LYS A 1 179 ? 0.081 -4.971 -16.651 1.00 96.00 179 LYS A O 1
ATOM 1472 N N . ALA A 1 180 ? -1.552 -3.580 -15.987 1.00 95.56 180 ALA A N 1
ATOM 1473 C CA . ALA A 1 180 ? -1.329 -2.565 -17.007 1.00 95.56 180 ALA A CA 1
ATOM 1474 C C . ALA A 1 180 ? -0.837 -1.252 -16.394 1.00 95.56 180 ALA A C 1
ATOM 1476 O O . ALA A 1 180 ? -1.256 -0.856 -15.311 1.00 95.56 180 ALA A O 1
ATOM 1477 N N . TRP A 1 181 ? 0.049 -0.571 -17.121 1.00 94.56 181 TRP A N 1
ATOM 1478 C CA . TRP A 1 181 ? 0.600 0.729 -16.745 1.00 94.56 181 TRP A CA 1
ATOM 1479 C C . TRP A 1 181 ? 0.081 1.805 -17.695 1.00 94.56 181 TRP A C 1
ATOM 1481 O O . TRP A 1 181 ? 0.203 1.661 -18.915 1.00 94.56 181 TRP A O 1
ATOM 1491 N N . SER A 1 182 ? -0.428 2.906 -17.157 1.00 92.38 182 SER A N 1
ATOM 1492 C CA . SER A 1 182 ? -0.949 4.025 -17.946 1.00 92.38 182 SER A CA 1
ATOM 1493 C C . SER A 1 182 ? -0.588 5.361 -17.316 1.00 92.38 182 SER A C 1
ATOM 1495 O O . SER A 1 182 ? -0.621 5.512 -16.099 1.00 92.38 182 SER A O 1
ATOM 1497 N N . TRP A 1 183 ? -0.269 6.354 -18.141 1.00 88.88 183 TRP A N 1
ATOM 1498 C CA . TRP A 1 183 ? -0.103 7.724 -17.663 1.00 88.88 183 TRP A CA 1
ATOM 1499 C C . TRP A 1 183 ? -1.466 8.358 -17.415 1.00 88.88 183 TRP A C 1
ATOM 1501 O O . TRP A 1 183 ? -2.364 8.239 -18.246 1.00 88.88 183 TRP A O 1
ATOM 1511 N N . ILE A 1 184 ? -1.596 9.057 -16.294 1.00 83.38 184 ILE A N 1
ATOM 1512 C CA . ILE A 1 184 ? -2.727 9.939 -16.031 1.00 83.38 184 ILE A CA 1
ATOM 1513 C C . ILE A 1 184 ? -2.370 11.289 -16.653 1.00 83.38 184 ILE A C 1
ATOM 1515 O O . ILE A 1 184 ? -1.277 11.814 -16.417 1.00 83.38 184 ILE A O 1
ATOM 1519 N N . ALA A 1 185 ? -3.261 11.837 -17.481 1.00 65.25 185 ALA A N 1
ATOM 1520 C CA . ALA A 1 185 ? -3.091 13.185 -18.008 1.00 65.25 185 ALA A CA 1
ATOM 1521 C C . ALA A 1 185 ? -2.981 14.164 -16.827 1.00 65.25 185 ALA A C 1
ATOM 1523 O O . ALA A 1 185 ? -3.814 14.138 -15.923 1.00 65.25 185 ALA A O 1
ATOM 1524 N N . GLY A 1 186 ? -1.908 14.960 -16.796 1.00 56.72 186 GLY A N 1
ATOM 1525 C CA . GLY A 1 186 ? -1.617 15.847 -15.671 1.00 56.72 186 GLY A CA 1
ATOM 1526 C C . GLY A 1 186 ? -2.774 16.810 -15.413 1.00 56.72 186 GLY A C 1
ATOM 1527 O O . GLY A 1 186 ? -3.285 17.432 -16.343 1.00 56.72 186 GLY A O 1
ATOM 1528 N N . CYS A 1 187 ? -3.181 16.937 -14.152 1.00 45.25 187 CYS A N 1
ATOM 1529 C CA . CYS A 1 187 ? -4.077 18.008 -13.742 1.00 45.25 187 CYS A CA 1
ATOM 1530 C C . CYS A 1 187 ? -3.287 19.327 -13.808 1.00 45.25 187 CYS A C 1
ATOM 1532 O O . CYS A 1 187 ? -2.181 19.407 -13.273 1.00 45.25 187 CYS A O 1
ATOM 1534 N N . ALA A 1 188 ? -3.821 20.352 -14.474 1.00 41.84 188 ALA A N 1
ATOM 1535 C CA . ALA A 1 188 ? -3.144 21.626 -14.751 1.00 41.84 188 ALA A CA 1
ATOM 1536 C C . ALA A 1 188 ? -2.986 22.553 -13.522 1.00 41.84 188 ALA A C 1
ATOM 1538 O O . ALA A 1 188 ? -2.911 23.770 -13.665 1.00 41.84 188 ALA A O 1
ATOM 1539 N N . LEU A 1 189 ? -2.938 22.005 -12.307 1.00 42.75 189 LEU A N 1
ATOM 1540 C CA . LEU A 1 189 ? -2.695 22.769 -11.086 1.00 42.75 189 LEU A CA 1
ATOM 1541 C C . LEU A 1 189 ? -1.217 22.649 -10.711 1.00 42.75 189 LEU A C 1
ATOM 1543 O O . LEU A 1 189 ? -0.810 21.810 -9.917 1.00 42.75 189 LEU A O 1
ATOM 1547 N N . GLN A 1 190 ? -0.406 23.526 -11.303 1.00 42.16 190 GLN A N 1
ATOM 1548 C CA . GLN A 1 190 ? 1.011 23.736 -10.971 1.00 42.16 190 GLN A CA 1
ATOM 1549 C C . GLN A 1 190 ? 1.229 24.444 -9.617 1.00 42.16 190 GLN A C 1
ATOM 1551 O O . GLN A 1 190 ? 2.282 25.030 -9.378 1.00 42.16 190 GLN A O 1
ATOM 1556 N N . SER A 1 191 ? 0.249 24.437 -8.716 1.00 38.22 191 SER A N 1
ATOM 1557 C CA . SER A 1 191 ? 0.219 25.375 -7.600 1.00 38.22 191 SER A CA 1
ATOM 1558 C C . SER A 1 191 ? 0.209 24.672 -6.241 1.00 38.22 191 SER A C 1
ATOM 1560 O O . SER A 1 191 ? -0.808 24.126 -5.821 1.00 38.22 191 SER A O 1
ATOM 1562 N N . TYR A 1 192 ? 1.346 24.824 -5.558 1.00 36.69 192 TYR A N 1
ATOM 1563 C CA . TYR A 1 192 ? 1.594 24.705 -4.118 1.00 36.69 192 TYR A CA 1
ATOM 1564 C C . TYR A 1 192 ? 1.614 23.308 -3.493 1.00 36.69 192 TYR A C 1
ATOM 1566 O O . TYR A 1 192 ? 0.769 22.464 -3.768 1.00 36.69 192 TYR A O 1
ATOM 1574 N N . ASN A 1 193 ? 2.614 23.145 -2.611 1.00 40.28 193 ASN A N 1
ATOM 1575 C CA . ASN A 1 193 ? 2.834 22.118 -1.586 1.00 40.28 193 ASN A CA 1
ATOM 1576 C C . ASN A 1 193 ? 1.547 21.447 -1.083 1.00 40.28 193 ASN A C 1
ATOM 1578 O O . ASN A 1 193 ? 1.094 21.694 0.034 1.00 40.28 193 ASN A O 1
ATOM 1582 N N . SER A 1 194 ? 0.972 20.570 -1.888 1.00 38.56 194 SER A N 1
ATOM 1583 C CA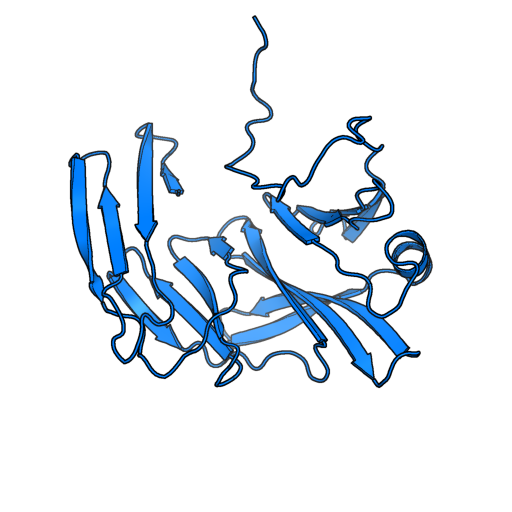 . SER A 1 194 ? -0.080 19.678 -1.456 1.00 38.56 194 SER A CA 1
ATOM 1584 C C . SER A 1 194 ? 0.606 18.352 -1.212 1.00 38.56 194 SER A C 1
ATOM 1586 O O . SER A 1 194 ? 0.947 17.628 -2.141 1.00 38.56 194 SER A O 1
ATOM 1588 N N . GLN A 1 195 ? 0.804 18.022 0.066 1.00 39.38 195 GLN A N 1
ATOM 1589 C CA . GLN A 1 195 ? 0.604 16.631 0.445 1.00 39.38 195 GLN A CA 1
ATOM 1590 C C . GLN A 1 195 ? -0.759 16.271 -0.143 1.00 39.38 195 GLN A C 1
ATOM 1592 O O . GLN A 1 195 ? -1.777 16.820 0.287 1.00 39.38 195 GLN A O 1
ATOM 1597 N N . LEU A 1 196 ? -0.773 15.462 -1.201 1.00 40.88 196 LEU A N 1
ATOM 1598 C CA . LEU A 1 196 ? -2.006 14.931 -1.758 1.00 40.88 196 LEU A CA 1
ATOM 1599 C C . LEU A 1 196 ?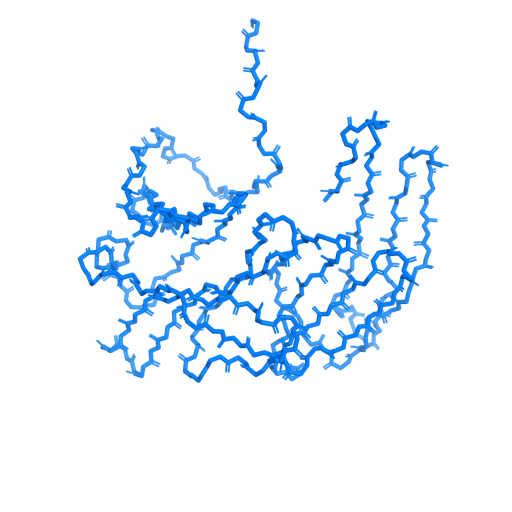 -2.544 13.932 -0.733 1.00 40.88 196 LEU A C 1
ATOM 1601 O O . LEU A 1 196 ? -2.360 12.722 -0.827 1.00 40.88 196 LEU A O 1
ATOM 1605 N N . CYS A 1 197 ? -3.179 14.466 0.305 1.00 34.41 197 CYS A N 1
ATOM 1606 C CA . CYS A 1 197 ? -4.020 13.710 1.201 1.00 34.41 197 CYS A CA 1
ATOM 1607 C C . CYS A 1 197 ? -5.243 13.309 0.387 1.00 34.41 197 CYS A C 1
ATOM 1609 O O . CYS A 1 197 ? -6.205 14.069 0.276 1.00 34.41 197 CYS A O 1
ATOM 1611 N N . PHE A 1 198 ? -5.221 12.108 -0.180 1.00 39.50 198 PHE A N 1
ATOM 1612 C CA . PHE A 1 198 ? -6.453 11.472 -0.615 1.00 39.50 198 PHE A CA 1
ATOM 1613 C C . PHE A 1 198 ? -7.218 11.039 0.637 1.00 39.50 198 PHE A C 1
ATOM 1615 O O . PHE A 1 198 ? -7.148 9.906 1.103 1.00 39.50 198 PHE A O 1
ATOM 1622 N N . TYR A 1 199 ? -7.933 12.003 1.215 1.00 39.59 199 TYR A N 1
ATOM 1623 C CA . TYR A 1 199 ? -9.180 11.728 1.907 1.00 39.59 199 TYR A CA 1
ATOM 1624 C C . TYR A 1 199 ? -10.078 11.049 0.889 1.00 39.59 199 TYR A C 1
ATOM 1626 O O . TYR A 1 199 ? -10.315 11.690 -0.127 1.00 39.59 199 TYR A O 1
ATOM 1634 N N . GLU A 1 200 ? -10.482 9.793 1.132 1.00 39.00 200 GLU A N 1
ATOM 1635 C CA . GLU A 1 200 ? -11.376 8.960 0.304 1.00 39.00 200 GLU A CA 1
ATOM 1636 C C . GLU A 1 200 ? -12.058 9.781 -0.815 1.00 39.00 200 GLU A C 1
ATOM 1638 O O . GLU A 1 200 ? -13.150 10.324 -0.603 1.00 39.00 200 GLU A O 1
ATOM 1643 N N . PRO A 1 201 ? -11.369 10.018 -1.953 1.00 36.41 201 PRO A N 1
ATOM 1644 C CA . PRO A 1 201 ? -11.786 11.050 -2.885 1.00 36.41 201 PRO A CA 1
ATOM 1645 C C . PRO A 1 201 ? -12.991 10.483 -3.613 1.00 36.41 201 PRO A C 1
ATOM 1647 O O . PRO A 1 201 ? -12.879 9.596 -4.458 1.00 36.41 201 PRO A O 1
ATOM 1650 N N . ARG A 1 202 ? -14.177 10.950 -3.228 1.00 44.31 202 ARG A N 1
ATOM 1651 C CA . ARG A 1 202 ? -15.400 10.634 -3.953 1.00 44.31 202 ARG A CA 1
ATOM 1652 C C . ARG A 1 202 ? -15.245 11.218 -5.353 1.00 44.31 202 ARG A C 1
ATOM 1654 O O . ARG A 1 202 ? -15.145 12.433 -5.500 1.00 44.31 202 ARG A O 1
ATOM 1661 N N . PHE A 1 203 ? -15.274 10.365 -6.372 1.00 39.19 203 PHE A N 1
ATOM 1662 C CA . PHE A 1 203 ? -15.526 10.810 -7.746 1.00 39.19 203 PHE A CA 1
ATOM 1663 C C . PHE A 1 203 ? -16.993 11.246 -7.945 1.00 39.19 203 PHE A C 1
ATOM 1665 O O . PHE A 1 203 ? -17.369 11.694 -9.020 1.00 39.19 203 PHE A O 1
ATOM 1672 N N . ASP A 1 204 ? -17.808 11.177 -6.891 1.00 42.31 204 ASP A N 1
ATOM 1673 C CA . ASP A 1 204 ? -19.241 11.464 -6.882 1.00 42.31 204 ASP A CA 1
ATOM 1674 C C . ASP A 1 204 ? -19.558 12.932 -6.529 1.00 42.31 204 ASP A C 1
ATOM 1676 O O . ASP A 1 204 ? -20.693 13.254 -6.167 1.00 42.31 204 ASP A O 1
ATOM 1680 N N . ALA A 1 205 ? -18.573 13.835 -6.571 1.00 31.70 205 ALA A N 1
ATOM 1681 C CA . ALA A 1 205 ? -18.817 15.258 -6.361 1.00 31.70 205 ALA A CA 1
ATOM 1682 C C . ALA A 1 205 ? -19.667 15.811 -7.518 1.00 31.70 205 ALA A C 1
ATOM 1684 O O . ALA A 1 205 ? -19.145 16.261 -8.536 1.00 31.70 205 ALA A O 1
ATOM 1685 N N . MET A 1 206 ? -20.992 15.765 -7.364 1.00 30.88 206 MET A N 1
ATOM 1686 C CA . MET A 1 206 ? -21.899 16.556 -8.185 1.00 30.88 206 MET A CA 1
ATOM 1687 C C . MET A 1 206 ? -21.661 18.023 -7.840 1.00 30.88 206 MET A C 1
ATOM 1689 O O . MET A 1 206 ? -22.009 18.486 -6.754 1.00 30.88 206 MET A O 1
ATOM 1693 N N . ILE A 1 207 ? -20.996 18.720 -8.756 1.00 36.28 207 ILE A N 1
ATOM 1694 C CA . ILE A 1 207 ? -20.881 20.172 -8.743 1.00 36.28 207 ILE A CA 1
ATOM 1695 C C . ILE A 1 207 ? -22.279 20.695 -9.086 1.00 36.28 207 ILE A C 1
ATOM 1697 O O . ILE A 1 207 ? -22.756 20.462 -10.197 1.00 36.28 207 ILE A O 1
ATOM 1701 N N . TYR A 1 208 ? -22.947 21.308 -8.107 1.00 36.75 208 TYR A N 1
ATOM 1702 C CA . TYR A 1 208 ? -24.117 22.152 -8.353 1.00 36.75 208 TYR A CA 1
ATOM 1703 C C . TYR A 1 208 ? -23.667 23.522 -8.853 1.00 36.75 208 TYR A C 1
ATOM 1705 O O . TYR A 1 208 ? -22.649 24.025 -8.321 1.00 36.75 208 TYR A O 1
#

Nearest PDB structures (foldseek):
  1ijq-assembly2_B  TM=5.928E-01  e=2.192E-02  Homo sapiens
  8jxb-assembly1_B  TM=3.177E-01  e=2.334E-03  Rattus norvegicus
  6xn1-assembly1_A  TM=4.544E-01  e=1.046E-01  Xanthomonas citri pv. citri str. 306
  8tl6-assembly1_A  TM=4.430E-01  e=1.761E-01  Homo sapiens
  6r91-assembly1_K  TM=5.270E-01  e=4.224E+00  Homo sapiens

Organism: NCBI:txid2727404

Mean predicted aligned error: 8.77 Å

InterPro domains:
  IPR015915 Kelch-type beta-propeller [G3DSA:2.120.10.80] (15-198)
  IPR015915 Kelch-type beta-propeller [SSF117281] (26-188)
  IPR050796 SCF complex F-box component [PTHR31672] (1-206)

Radius of gyration: 18.08 Å; Cα contacts (8 Å, |Δi|>4): 412; chains: 1; bounding box: 48×42×46 Å

Secondary structure (DSSP, 8-state):
-EEETTTTEEEEEE--S-BTTBPPEEEEEETTTTEEEEEEEPPTT-EEEEEEEEETTEEEEEEEETEEEEEEETTTTEEEEE--PPPTTEEEEEEEE-STT-EEEEEEEEETTTEEEEEEEEEETTTTEEEEEEE--HHHHHHH-SSTT--EEEEEETTEEEEEETTT--EEEEETTTTEEEEEPPPS---S----------TT----